Protein 7XMH (pdb70)

Sequence (289 aa):
MHHHHHHTNGYLFREYIGAQFTGVRFSDVPINPNLSFNFILSFAIDYTSPAGGATPAPTNGVFSPYWDTANLSPADVAAVKAAHPNVSVMVGLGGDSVQDTAKVFFSPTSVDSWVANAVASVSSGIIDAYGLDGVDVDYEHFNDDGGAGVDTFVECIGRLLTELKARHPNITTSIAPFEDAVVQRYYQPLWRRYAGVIDLVNFQFYTDVPTYVMFYDEQAANYPGGKVLLASFKTGDVAGLLWPEQGIAGAKELQRQGKLPGLFIWSADSSSKVSSYGFEYEIKAQEIIANH

Nearest PDB structures (foldseek):
  7xmh-assembly1_A  TM=1.003E+00  e=1.198E-65  Oryza sativa
  4rl3-assembly2_B  TM=9.357E-01  e=5.290E-35  Pteris ryukyuensis
  3sim-assembly2_B  TM=8.988E-01  e=4.701E-30  Crocus vernus
  4w5z-assembly1_A  TM=6.658E-01  e=6.225E-13  Moritella marina
  4mb5-assembly1_A  TM=6.736E-01  e=4.064E-13  Moritella marina

Secondary structure (DSSP, 8-state):
-PPPPP-----EEEEEESSS-S---GGGS---TTSEEEEEEEEEESB---GGG----B-SS--EE-S-TTTS-HHHHHHHHHH-TTEEEEEEEE-SBSTTSSB-EE--S-HHHHHHHHHHHHHHHHHHHT--EEEEE--EE-TTTSS-HHHHHHHHHHHHHHHHHHSTT-EEEE--BS-HHHHHHHHHHHHHHGGG--EEE-B------SHHHHHHHHHHHS-SS-EEEEEESS-TTTTHHHHHHHHHHHHHHHTT--SEEEEE-HHHHHHSTTTTHHHHHHHHHHH--

B-factor: mean 11.08, std 6.55, range [3.46, 43.43]

Foldseek 3Di:
DDDPQAAQFAFEEEAEDFLQPLLDAPVLADDDLQGQYEYEYPAWEQWDACPPNDAIDGNQQQTDRQGNCVRQDLVSQVVVCVVHVSYFYEHEYADQARSPHHGGEPAHPALVSSLVNNLVRRVVVCVRSVHQAYEYEHDHYPPPPGQHQVSLLSNVLSNLVVCCVVPVRHAYEYEAEPDVRSLSNVLVSLVVRVVSHQAYAYEPLDPPDALVVVLVVVCVSRPDLRYAQEHEAQDPVPCVSLVSSLVSQLVCVVRNRHNYYYYPHQSSLCPHPNRNVSVVSRSCSSSPD

Radius of gyration: 18.09 Å; Cα contacts (8 Å, |Δi|>4): 608; chains: 1; bounding box: 48×59×43 Å

Solvent-accessible surface area: 12040 Å² total; per-residue (Å²): 223,184,168,89,75,88,164,42,54,16,110,27,0,0,0,4,0,1,28,68,104,39,36,3,94,5,98,53,6,44,23,29,102,104,12,50,0,6,0,0,0,0,17,0,2,1,10,62,52,13,80,96,73,54,121,9,46,63,37,26,0,69,8,42,41,23,4,13,53,92,37,0,26,58,74,26,3,63,61,10,61,89,72,57,131,36,5,32,0,4,0,0,0,0,0,62,21,0,72,129,69,33,96,0,63,0,37,18,112,51,34,114,42,0,21,63,47,0,7,63,21,0,9,34,12,5,99,65,25,46,13,34,0,0,0,0,7,0,32,42,13,57,71,143,83,43,20,31,46,88,41,0,0,43,0,0,0,113,0,0,61,65,0,45,68,131,31,104,138,8,35,0,0,0,1,0,51,69,61,70,35,3,15,137,6,0,54,32,0,16,205,105,40,42,80,26,4,49,16,0,0,0,23,14,108,108,144,40,103,74,42,17,106,26,7,46,58,0,32,79,44,1,88,64,31,100,1,0,0,0,5,61,5,45,34,124,82,30,80,50,34,5,60,123,2,6,59,5,0,116,59,0,23,177,56,10,24,0,15,0,0,0,0,42,0,0,1,9,0,76,101,29,112,100,29,30,68,8,0,88,77,0,2,100,13,0,14,88,111

InterPro domains:
  IPR000677 Chitinase-like [PR00551] (4-17)
  IPR000677 Chitinase-like [PR00551] (54-69)
  IPR000677 Chitinase-like [PR00551] (71-89)
  IPR000677 Chitinase-like [PR00551] (110-132)
  IPR000677 Chitinase-like [PR00551] (246-265)
  IPR001223 Glycoside hydrolase family 18, catalytic domain [PF00704] (70-208)
  IPR001223 Glycoside hydrolase family 18, catalytic domain [PS51910] (5-288)
  IPR001579 Glycosyl hydrolase family 18, active site [PS01095] (125-133)
  IPR017853 Glycoside hydrolase superfamily [SSF51445] (2-276)

CATH classification: 3.20.20.80

Structure (mmCIF, N/CA/C/O backbone):
data_7XMH
#
_entry.id   7XMH
#
_cell.length_a   60.698
_cell.length_b   69.403
_cell.length_c   73.019
_cell.angle_alpha   90.000
_cell.angle_beta   90.000
_cell.angle_gamma   90.000
#
_symmetry.space_group_name_H-M   'P 21 21 21'
#
loop_
_entity.id
_entity.type
_entity.pdbx_description
1 polymer 'Putative class III chitinase'
2 non-polymer 1,2-ETHANEDIOL
3 non-polymer 'ACETATE ION'
4 water water
#
loop_
_atom_site.group_PDB
_atom_site.id
_atom_site.type_symbol
_atom_site.label_atom_id
_atom_site.label_alt_id
_atom_site.label_comp_id
_atom_site.label_asym_id
_atom_site.label_entity_id
_atom_site.label_seq_id
_atom_site.pdbx_PDB_ins_code
_atom_site.Cartn_x
_atom_site.Cartn_y
_atom_site.Cartn_z
_atom_site.occupancy
_atom_site.B_iso_or_equiv
_atom_site.auth_seq_id
_atom_site.auth_comp_id
_atom_site.auth_asym_id
_atom_site.auth_atom_id
_atom_site.pdbx_PDB_model_num
ATOM 1 N N . MET A 1 1 ? -28.444 40.426 -22.738 1.000 12.901 -6 MET A N 1
ATOM 2 C CA . MET A 1 1 ? -27.377 40.937 -21.838 1.000 13.882 -6 MET A CA 1
ATOM 3 C C . MET A 1 1 ? -26.348 39.825 -21.650 1.000 12.929 -6 MET A C 1
ATOM 4 O O . MET A 1 1 ? -26.720 38.656 -21.837 1.000 12.873 -6 MET A O 1
ATOM 9 N N . HIS A 1 2 ? -25.116 40.167 -21.297 1.000 12.868 -5 HIS A N 1
ATOM 10 C CA . HIS A 1 2 ? -24.094 39.134 -21.012 1.000 13.319 -5 HIS A CA 1
ATOM 11 C C . HIS A 1 2 ? -24.536 38.319 -19.790 1.000 14.016 -5 HIS A C 1
ATOM 12 O O . HIS A 1 2 ? -25.102 38.891 -18.827 1.000 14.920 -5 HIS A O 1
ATOM 19 N N . HIS A 1 3 ? -24.304 37.012 -19.855 1.000 15.037 -4 HIS A N 1
ATOM 20 C CA . HIS A 1 3 ? -24.443 36.063 -18.725 1.000 17.301 -4 HIS A CA 1
ATOM 21 C C . HIS A 1 3 ? -23.123 36.091 -17.948 1.000 18.164 -4 HIS A C 1
ATOM 22 O O . HIS A 1 3 ? -22.068 36.242 -18.578 1.000 17.926 -4 HIS A O 1
ATOM 29 N N . HIS A 1 4 ? -23.159 35.989 -16.621 1.000 21.980 -3 HIS A N 1
ATOM 30 C CA . HIS A 1 4 ? -21.925 35.859 -15.813 1.000 22.419 -3 HIS A CA 1
ATOM 31 C C . HIS A 1 4 ? -21.192 34.601 -16.296 1.000 21.097 -3 HIS A C 1
ATOM 32 O O . HIS A 1 4 ? -21.867 33.585 -16.543 1.000 22.054 -3 HIS A O 1
ATOM 34 N N . HIS A 1 5 ? -19.881 34.701 -16.519 1.000 19.446 -2 HIS A N 1
ATOM 35 C CA . HIS A 1 5 ? -19.013 33.562 -16.896 1.000 18.069 -2 HIS A CA 1
ATOM 36 C C . HIS A 1 5 ? -18.982 32.571 -15.728 1.000 15.997 -2 HIS A C 1
ATOM 37 O O . HIS A 1 5 ? -18.700 33.000 -14.600 1.000 16.601 -2 HIS A O 1
ATOM 39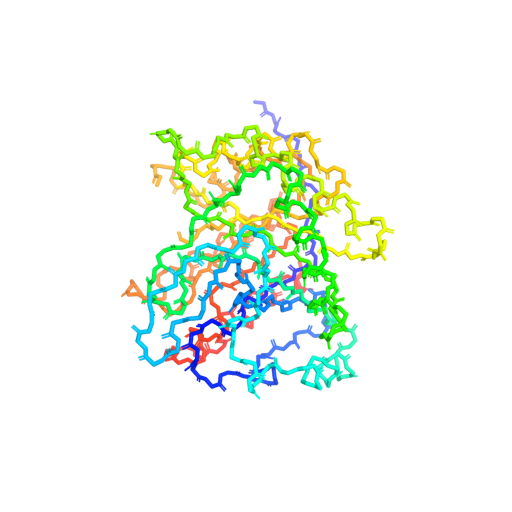 N N . HIS A 1 6 ? -19.298 31.299 -15.973 1.000 13.804 -1 HIS A N 1
ATOM 40 C CA . HIS A 1 6 ? -19.281 30.251 -14.923 1.000 12.286 -1 HIS A CA 1
ATOM 41 C C . HIS A 1 6 ? -17.851 29.804 -14.655 1.000 10.479 -1 HIS A C 1
ATOM 42 O O . HIS A 1 6 ? -17.049 29.740 -15.567 1.000 10.994 -1 HIS A O 1
ATOM 49 N N . HIS A 1 7 ? -17.585 29.492 -13.398 1.000 9.456 0 HIS A N 1
ATOM 50 C CA . HIS A 1 7 ? -16.238 29.102 -12.921 1.000 9.763 0 HIS A CA 1
ATOM 51 C C . HIS A 1 7 ? -16.382 27.886 -12.016 1.000 8.770 0 HIS A C 1
ATOM 52 O O . HIS A 1 7 ? -16.091 27.991 -10.821 1.000 9.079 0 HIS A O 1
ATOM 59 N N . THR A 1 8 ? -16.832 26.760 -12.571 1.000 7.892 1 THR A N 1
ATOM 60 C CA . THR A 1 8 ? -17.156 25.562 -11.761 1.000 7.815 1 THR A CA 1
ATOM 61 C C . THR A 1 8 ? -16.337 24.349 -12.192 1.000 7.407 1 THR A C 1
ATOM 62 O O . THR A 1 8 ? -16.541 23.276 -11.593 1.000 7.638 1 THR A O 1
ATOM 66 N N . ASN A 1 9 ? -15.462 24.459 -13.173 1.000 7.203 2 ASN A N 1
ATOM 67 C CA . ASN A 1 9 ? -14.832 23.232 -13.701 1.000 7.029 2 ASN A CA 1
ATOM 68 C C . ASN A 1 9 ? -14.049 22.533 -12.597 1.000 6.987 2 ASN A C 1
ATOM 69 O O . ASN A 1 9 ? -13.210 23.174 -11.914 1.000 7.704 2 ASN A O 1
ATOM 74 N N . GLY A 1 10 ? -14.257 21.230 -12.453 1.000 6.855 3 GLY A N 1
ATOM 75 C CA . GLY A 1 10 ? -13.604 20.458 -11.394 1.000 6.704 3 GLY A CA 1
ATOM 76 C C . GLY A 1 10 ? -12.939 19.220 -11.930 1.000 6.390 3 GLY A C 1
ATOM 77 O O . GLY A 1 10 ? -12.814 19.027 -13.162 1.000 6.765 3 GLY A O 1
ATOM 78 N N . TYR A 1 11 ? -12.482 18.419 -10.981 1.000 6.290 4 TYR A N 1
ATOM 79 C CA . TYR A 1 11 ? -11.576 17.287 -11.256 1.000 6.201 4 TYR A CA 1
ATOM 80 C C . TYR A 1 11 ? -12.170 15.976 -10.738 1.000 6.213 4 TYR A C 1
ATOM 81 O O . TYR A 1 11 ? -11.412 15.032 -10.502 1.000 6.889 4 TYR A O 1
ATOM 90 N N . LEU A 1 12 ? -13.492 15.883 -10.663 1.000 6.131 5 LEU A N 1
ATOM 91 C CA . LEU A 1 12 ? -14.172 14.679 -10.128 1.000 6.124 5 LEU A CA 1
ATOM 92 C C . LEU A 1 12 ? -14.754 13.810 -11.240 1.000 5.584 5 LEU A C 1
ATOM 93 O O . LEU A 1 12 ? -15.521 14.300 -12.086 1.000 5.680 5 LEU A O 1
ATOM 98 N N . PHE A 1 13 ? -14.429 12.529 -11.192 1.000 5.265 6 PHE A N 1
ATOM 99 C CA . PHE A 1 13 ? -15.040 11.494 -12.051 1.000 5.280 6 PHE A CA 1
ATOM 100 C C . PHE A 1 13 ? -15.595 10.403 -11.151 1.000 5.011 6 PHE A C 1
ATOM 101 O O . PHE A 1 13 ? -14.890 9.956 -10.223 1.000 5.488 6 PHE A O 1
ATOM 109 N N . ARG A 1 14 ? -16.832 9.995 -11.414 1.000 4.699 7 ARG A N 1
ATOM 110 C CA . ARG A 1 14 ? -17.470 8.926 -10.619 1.000 4.730 7 ARG A CA 1
ATOM 111 C C . ARG A 1 14 ? -17.962 7.817 -11.543 1.000 4.758 7 ARG A C 1
ATOM 112 O O . ARG A 1 14 ? -18.392 8.088 -12.674 1.000 5.156 7 ARG A O 1
ATOM 120 N N . GLU A 1 15 ? -17.927 6.587 -11.041 1.000 4.900 8 GLU A N 1
ATOM 121 C CA . GLU A 1 15 ? -18.258 5.374 -11.814 1.000 5.114 8 GLU A CA 1
ATOM 122 C C . GLU A 1 15 ? -19.155 4.492 -10.955 1.000 4.908 8 GLU A C 1
ATOM 123 O O . GLU A 1 15 ? -18.705 4.000 -9.917 1.000 5.115 8 GLU A O 1
ATOM 129 N N . TYR A 1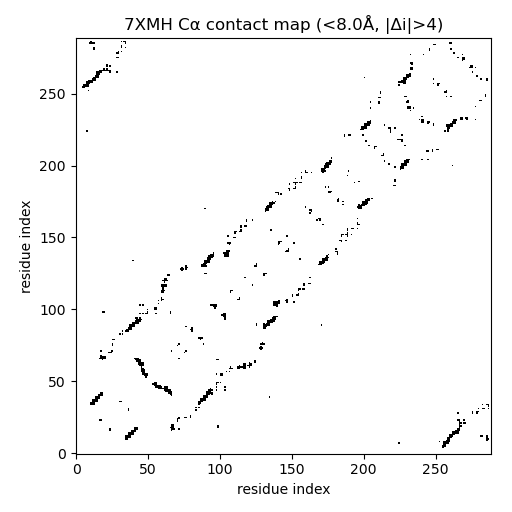 16 ? -20.388 4.276 -11.379 1.000 4.798 9 TYR A N 1
ATOM 130 C CA . TYR A 1 16 ? -21.254 3.267 -10.731 1.000 4.893 9 TYR A CA 1
ATOM 131 C C . TYR A 1 16 ? -20.748 1.874 -11.095 1.000 4.886 9 TYR A C 1
ATOM 132 O O . TYR A 1 16 ? -20.309 1.632 -12.239 1.000 5.268 9 TYR A O 1
ATOM 141 N N . ILE A 1 17 ? -20.806 0.960 -10.139 1.000 4.989 10 ILE A N 1
ATOM 142 C CA . ILE A 1 17 ? -20.277 -0.410 -10.341 1.000 5.191 10 ILE A CA 1
ATOM 143 C C . ILE A 1 17 ? -21.028 -1.389 -9.450 1.000 5.078 10 ILE A C 1
ATOM 144 O O . ILE A 1 17 ? -21.299 -1.101 -8.276 1.000 5.307 10 ILE A O 1
ATOM 149 N N . GLY A 1 18 ? -21.293 -2.569 -10.012 1.000 5.128 11 GLY A N 1
ATOM 150 C CA . GLY A 1 18 ? -21.634 -3.770 -9.230 1.000 5.449 11 GLY A CA 1
ATOM 151 C C . GLY A 1 18 ? -23.067 -4.246 -9.346 1.000 5.598 11 GLY A C 1
ATOM 152 O O . GLY A 1 18 ? -23.360 -5.300 -8.741 1.000 6.060 11 GLY A O 1
ATOM 153 N N . ALA A 1 19 ? -23.957 -3.556 -10.050 1.000 6.077 12 ALA A N 1
ATOM 154 C CA . ALA A 1 19 ? -25.392 -3.919 -10.026 1.000 6.633 12 ALA A CA 1
ATOM 155 C C . ALA A 1 19 ? -25.711 -5.068 -10.981 1.000 7.234 12 ALA A C 1
ATOM 156 O O . ALA A 1 19 ? -26.748 -5.724 -10.792 1.000 7.988 12 ALA A O 1
ATOM 158 N N . GLN A 1 20 ? -24.906 -5.301 -12.002 1.000 7.633 13 GLN A N 1
ATOM 159 C CA . GLN A 1 20 ? -25.371 -6.086 -13.177 1.000 8.816 13 GLN A CA 1
ATOM 160 C C . GLN A 1 20 ? -24.707 -7.456 -13.240 1.000 8.837 13 GLN A C 1
ATOM 161 O O . GLN A 1 20 ? -25.090 -8.225 -14.142 1.000 9.982 13 GLN A O 1
ATOM 167 N N . PHE A 1 21 ? -23.796 -7.783 -12.333 1.000 8.959 14 PHE A N 1
ATOM 168 C CA . PHE A 1 21 ? -23.220 -9.148 -12.207 1.000 9.462 14 PHE A CA 1
ATOM 169 C C . PHE A 1 21 ? -22.644 -9.577 -13.563 1.000 10.070 14 PHE A C 1
ATOM 170 O O . PHE A 1 21 ? -22.959 -10.676 -14.094 1.000 11.728 14 PHE A O 1
ATOM 178 N N . THR A 1 22 ? -21.785 -8.732 -14.125 1.000 9.867 15 THR A N 1
ATOM 179 C CA . THR A 1 22 ? -21.024 -9.037 -15.365 1.000 10.465 15 THR A CA 1
ATOM 180 C C . THR A 1 22 ? -19.584 -9.414 -15.017 1.000 10.568 15 THR A C 1
ATOM 181 O O . THR A 1 22 ? -18.752 -9.461 -15.954 1.000 11.523 15 THR A O 1
ATOM 185 N N . GLY A 1 23 ? -19.274 -9.666 -13.749 1.000 10.015 16 GLY A N 1
ATOM 186 C CA . GLY A 1 23 ? -17.934 -10.109 -13.330 1.000 10.257 16 GLY A CA 1
ATOM 187 C C . GLY A 1 23 ? -16.948 -8.962 -13.235 1.000 9.640 16 GLY A C 1
ATOM 188 O O . GLY A 1 23 ? -15.747 -9.209 -13.044 1.000 10.645 16 GLY A O 1
ATOM 189 N N . VAL A 1 24 ? -17.411 -7.719 -13.337 1.000 8.850 17 VAL A N 1
ATOM 190 C CA . VAL A 1 24 ? -16.484 -6.558 -13.294 1.000 8.237 17 VAL A CA 1
ATOM 191 C C . VAL A 1 24 ? -15.889 -6.428 -11.886 1.000 7.961 17 VAL A C 1
ATOM 192 O O . VAL A 1 24 ? -16.564 -6.704 -10.875 1.000 8.554 17 VAL A O 1
ATOM 196 N N . ARG A 1 25 ? -14.634 -6.019 -11.849 1.000 7.907 18 ARG A N 1
ATOM 197 C CA . ARG A 1 25 ? -13.874 -5.799 -10.602 1.000 8.036 18 ARG A CA 1
ATOM 198 C C . ARG A 1 25 ? -13.321 -4.382 -10.641 1.000 7.671 18 ARG A C 1
ATOM 199 O O . ARG A 1 25 ? -13.143 -3.817 -11.741 1.000 7.629 18 ARG A O 1
ATOM 207 N N . PHE A 1 26 ? -13.037 -3.805 -9.488 1.000 7.792 19 PHE A N 1
ATOM 208 C CA . PHE A 1 26 ? -12.463 -2.445 -9.461 1.000 7.856 19 PHE A CA 1
ATOM 209 C C . PHE A 1 26 ? -11.232 -2.383 -10.368 1.000 8.514 19 PHE A C 1
ATOM 210 O O . PHE A 1 26 ? -11.062 -1.391 -11.093 1.000 8.924 19 PHE A O 1
ATOM 218 N N . SER A 1 27 ? -10.381 -3.417 -10.341 1.000 9.195 20 SER A N 1
ATOM 219 C CA . SER A 1 27 ? -9.096 -3.429 -11.085 1.000 10.464 20 SER A CA 1
ATOM 220 C C . SER A 1 27 ? -9.314 -3.455 -12.600 1.000 10.236 20 SER A C 1
ATOM 221 O O . SER A 1 27 ? -8.331 -3.199 -13.329 1.000 11.789 20 SER A O 1
ATOM 224 N N . ASP A 1 28 ? -10.517 -3.761 -13.082 1.000 9.331 21 ASP A N 1
ATOM 225 C CA . ASP A 1 28 ? -10.792 -3.739 -14.538 1.000 9.311 21 ASP A CA 1
ATOM 226 C C . ASP A 1 28 ? -10.899 -2.305 -15.039 1.000 8.665 21 ASP A C 1
ATOM 227 O O . ASP A 1 28 ? -10.739 -2.084 -16.244 1.000 9.574 21 ASP A O 1
ATOM 232 N N . VAL A 1 29 ? -11.266 -1.364 -14.177 1.000 7.972 22 VAL A N 1
ATOM 233 C CA . VAL A 1 29 ? -11.666 -0.012 -14.638 1.000 7.958 22 VAL A CA 1
ATOM 234 C C . VAL A 1 29 ? -10.412 0.840 -14.707 1.000 7.897 22 VAL A C 1
ATOM 235 O O . VAL A 1 29 ? -9.695 0.968 -13.718 1.000 8.645 22 VAL A O 1
ATOM 239 N N . PRO A 1 30 ? -10.112 1.476 -15.851 1.000 7.971 23 PRO A N 1
ATOM 240 C CA . PRO A 1 30 ? -8.972 2.383 -15.909 1.000 8.416 23 PRO A CA 1
ATOM 241 C C . PRO A 1 30 ? -9.189 3.570 -14.966 1.000 7.911 23 PRO A C 1
ATOM 242 O O . PRO A 1 30 ? -10.260 4.161 -14.977 1.000 8.184 23 PRO A O 1
ATOM 246 N N . ILE A 1 31 ? -8.185 3.858 -14.151 1.000 7.456 24 ILE A N 1
ATOM 247 C CA . ILE A 1 31 ? -8.236 4.957 -13.161 1.000 7.900 24 ILE A CA 1
ATOM 248 C C . ILE A 1 31 ? -7.170 5.973 -13.560 1.000 7.930 24 ILE A C 1
ATOM 249 O O . ILE A 1 31 ? -5.953 5.649 -13.548 1.000 8.484 24 ILE A O 1
ATOM 254 N N . ASN A 1 32 ? -7.591 7.163 -13.931 1.000 7.762 25 ASN A N 1
ATOM 255 C CA . ASN A 1 32 ? -6.658 8.243 -14.293 1.000 8.145 25 ASN A CA 1
ATOM 256 C C . ASN A 1 32 ? -6.074 8.776 -12.993 1.000 8.025 25 ASN A C 1
ATOM 257 O O . ASN A 1 32 ? -6.818 9.158 -12.090 1.000 8.054 25 ASN A O 1
ATOM 262 N N . PRO A 1 33 ? -4.729 8.825 -12.841 1.000 8.825 26 PRO A N 1
ATOM 263 C CA . PRO A 1 33 ? -4.132 9.233 -11.570 1.000 8.706 26 PRO A CA 1
ATOM 264 C C . PRO A 1 33 ? -4.198 10.744 -11.326 1.000 9.121 26 PRO A C 1
ATOM 265 O O . PRO A 1 33 ? -3.793 11.173 -10.271 1.000 9.896 26 PRO A O 1
ATOM 269 N N . ASN A 1 34 ? -4.686 11.514 -12.295 1.000 9.332 27 ASN A N 1
ATOM 270 C CA . ASN A 1 34 ? -4.578 12.988 -12.299 1.000 10.017 27 ASN A CA 1
ATOM 271 C C . ASN A 1 34 ? -5.932 13.632 -12.011 1.000 8.811 27 ASN A C 1
ATOM 272 O O . ASN A 1 34 ? -6.154 14.786 -12.426 1.000 8.910 27 ASN A O 1
ATOM 277 N N . LEU A 1 35 ? -6.824 12.920 -11.320 1.000 8.273 28 LEU A N 1
ATOM 278 C CA . LEU A 1 35 ? -8.154 13.447 -10.934 1.000 7.681 28 LEU A CA 1
ATOM 279 C C . LEU A 1 35 ? -8.596 12.756 -9.644 1.000 7.726 28 LEU A C 1
ATOM 280 O O . LEU A 1 35 ? -7.890 11.862 -9.143 1.000 8.381 28 LEU A O 1
ATOM 285 N N . SER A 1 36 ? -9.724 13.182 -9.116 1.000 7.419 29 SER A N 1
ATOM 286 C CA . SER A 1 36 ? -10.401 12.529 -7.985 1.000 7.851 29 SER A CA 1
ATOM 287 C C . SER A 1 36 ? -11.359 11.493 -8.554 1.000 6.610 29 SER A C 1
ATOM 288 O O . SER A 1 36 ? -12.246 11.874 -9.347 1.000 7.141 29 SER A O 1
ATOM 291 N N . PHE A 1 37 ? -11.190 10.241 -8.175 1.000 6.282 30 PHE A N 1
ATOM 292 C CA . PHE A 1 37 ? -11.963 9.126 -8.760 1.000 6.063 30 PHE A CA 1
ATOM 293 C C . PHE A 1 37 ? -12.867 8.552 -7.682 1.000 5.922 30 PHE A C 1
ATOM 294 O O . PHE A 1 37 ? -12.384 8.235 -6.595 1.000 6.455 30 PHE A O 1
ATOM 302 N N . ASN A 1 38 ? -14.146 8.362 -7.987 1.000 5.783 31 ASN A N 1
ATOM 303 C CA . ASN A 1 38 ? -15.042 7.668 -7.042 1.000 5.862 31 ASN A CA 1
ATOM 304 C C . ASN A 1 38 ? -15.667 6.456 -7.725 1.000 5.880 31 ASN A C 1
ATOM 305 O O . ASN A 1 38 ? -16.183 6.585 -8.855 1.000 6.817 31 ASN A O 1
ATOM 310 N N . PHE A 1 39 ? -15.714 5.331 -7.029 1.000 5.528 32 PHE A N 1
ATOM 311 C CA . PHE A 1 39 ? -16.633 4.230 -7.369 1.000 5.443 32 PHE A CA 1
ATOM 312 C C . PHE A 1 39 ? -17.884 4.359 -6.517 1.000 5.195 32 PHE A C 1
ATOM 313 O O . PHE A 1 39 ? -17.773 4.743 -5.334 1.000 6.057 32 PHE A O 1
ATOM 321 N N . ILE A 1 40 ? -19.029 3.991 -7.079 1.000 5.192 33 ILE A N 1
ATOM 322 C CA . ILE A 1 40 ? -20.299 3.961 -6.314 1.000 5.160 33 ILE A CA 1
ATOM 323 C C . ILE A 1 40 ? -20.860 2.551 -6.408 1.000 5.024 33 ILE A C 1
ATOM 324 O O . ILE A 1 40 ? -21.311 2.146 -7.490 1.000 4.804 33 ILE A O 1
ATOM 329 N N . LEU A 1 41 ? -20.830 1.828 -5.299 1.000 5.144 34 LEU A N 1
ATOM 330 C CA . LEU A 1 41 ? -21.311 0.435 -5.229 1.000 5.338 34 LEU A CA 1
ATOM 331 C C . LEU A 1 41 ? -22.831 0.431 -5.366 1.000 5.362 34 LEU A C 1
ATOM 332 O O . LEU A 1 41 ? -23.545 1.101 -4.600 1.000 5.712 34 LEU A O 1
ATOM 337 N N . SER A 1 42 ? -23.325 -0.333 -6.318 1.000 5.074 35 SER A N 1
ATOM 338 C CA . SER A 1 42 ? -24.719 -0.240 -6.792 1.000 5.196 35 SER A CA 1
ATOM 339 C C . SER A 1 42 ? -25.412 -1.577 -6.568 1.000 5.118 35 SER A C 1
ATOM 340 O O . SER A 1 42 ? -25.181 -2.505 -7.338 1.000 5.366 35 SER A O 1
ATOM 343 N N . PHE A 1 43 ? -26.221 -1.751 -5.515 1.000 5.064 36 PHE A N 1
ATOM 344 C CA . PHE A 1 43 ? -26.729 -0.774 -4.562 1.000 5.187 36 PHE A CA 1
ATOM 345 C C . PHE A 1 43 ? -26.991 -1.504 -3.246 1.000 5.009 36 PHE A C 1
ATOM 346 O O . PHE A 1 43 ? -27.245 -2.729 -3.255 1.000 5.396 36 PHE A O 1
ATOM 354 N N . ALA A 1 44 ? -26.993 -0.763 -2.148 1.000 4.952 37 ALA A N 1
ATOM 355 C CA . ALA A 1 44 ? -27.654 -1.210 -0.910 1.000 5.159 37 ALA A CA 1
ATOM 356 C C . ALA A 1 44 ? -29.131 -0.854 -1.013 1.000 5.168 37 ALA A C 1
ATOM 357 O O . ALA A 1 44 ? -29.464 0.238 -1.516 1.000 5.432 37 ALA A O 1
ATOM 359 N N . ILE A 1 45 ? -29.990 -1.733 -0.520 1.000 5.312 38 ILE A N 1
ATOM 360 C CA . ILE A 1 45 ? -31.455 -1.548 -0.670 1.000 5.533 38 ILE A CA 1
ATOM 361 C C . ILE A 1 45 ? -32.131 -1.961 0.627 1.000 5.566 38 ILE A C 1
ATOM 362 O O . ILE A 1 45 ? -31.782 -3.001 1.191 1.000 5.727 38 ILE A O 1
ATOM 367 N N . ASP A 1 46 ? -33.148 -1.215 1.033 1.000 5.610 39 ASP A N 1
ATOM 368 C CA . ASP A 1 46 ? -33.979 -1.567 2.210 1.000 5.934 39 ASP A CA 1
ATOM 369 C C . ASP A 1 46 ? -35.148 -2.432 1.745 1.000 6.266 39 ASP A C 1
ATOM 370 O O . ASP A 1 46 ? -36.329 -2.074 1.947 1.000 6.530 39 ASP A O 1
ATOM 375 N N . TYR A 1 47 ? -34.799 -3.562 1.149 1.000 6.355 40 TYR A N 1
ATOM 376 C CA . TYR A 1 47 ? -35.741 -4.611 0.717 1.000 6.726 40 TYR A CA 1
ATOM 377 C C . TYR A 1 47 ? -35.154 -5.950 1.127 1.000 6.652 40 TYR A C 1
ATOM 378 O O . TYR A 1 47 ? -33.934 -6.085 1.296 1.000 6.691 40 TYR A O 1
ATOM 387 N N . THR A 1 48 ? -36.037 -6.926 1.288 1.000 7.387 41 THR A N 1
ATOM 388 C CA . THR A 1 48 ? -35.635 -8.327 1.524 1.000 7.929 41 THR A CA 1
ATOM 389 C C . THR A 1 48 ? -35.091 -8.945 0.233 1.000 8.017 41 THR A C 1
ATOM 390 O O . THR A 1 48 ? -35.249 -8.375 -0.867 1.000 8.495 41 THR A O 1
ATOM 394 N N . SER A 1 49 ? -34.475 -10.111 0.366 1.000 8.427 42 SER A N 1
ATOM 395 C CA . SER A 1 49 ? -33.690 -10.729 -0.725 1.000 9.106 42 SER A CA 1
ATOM 396 C C . SER A 1 49 ? -34.589 -11.474 -1.700 1.000 9.497 42 SER A C 1
ATOM 397 O O . SER A 1 49 ? -35.500 -12.196 -1.283 1.000 9.886 42 SER A O 1
ATOM 400 N N . PRO A 1 50 ? -34.306 -11.381 -3.016 1.000 9.556 43 PRO A N 1
ATOM 401 C CA . PRO A 1 50 ? -34.990 -12.208 -4.008 1.000 10.391 43 PRO A CA 1
ATOM 402 C C . PRO A 1 50 ? -34.378 -13.599 -4.198 1.000 11.949 43 PRO A C 1
ATOM 403 O O . PRO A 1 50 ? -34.858 -14.335 -5.066 1.000 13.147 43 PRO A O 1
ATOM 407 N N . ALA A 1 51 ? -33.325 -13.933 -3.449 1.000 12.565 44 ALA A N 1
ATOM 408 C CA . ALA A 1 51 ? -32.578 -15.196 -3.647 1.000 13.880 44 ALA A CA 1
ATOM 409 C C . ALA A 1 51 ? -33.577 -16.359 -3.676 1.000 14.786 44 ALA A C 1
ATOM 410 O O . ALA A 1 51 ? -34.498 -16.396 -2.825 1.000 14.417 44 ALA A O 1
ATOM 412 N N . GLY A 1 52 ? -33.413 -17.266 -4.647 1.000 15.885 45 GLY A N 1
ATOM 413 C CA . GLY A 1 52 ? -34.219 -18.497 -4.784 1.000 16.495 45 GLY A CA 1
ATOM 414 C C . GLY A 1 52 ? -35.655 -18.229 -5.197 1.000 16.693 45 GLY A C 1
ATOM 415 O O . GLY A 1 52 ? -36.483 -19.150 -5.061 1.000 18.831 45 GLY A O 1
ATOM 416 N N . GLY A 1 53 ? -35.960 -17.033 -5.714 1.000 16.263 46 GLY A N 1
ATOM 417 C CA . GLY A 1 53 ? -37.287 -16.701 -6.269 1.000 16.378 46 GLY A CA 1
ATOM 418 C C . GLY A 1 53 ? -38.232 -16.062 -5.265 1.000 15.545 46 GLY A C 1
ATOM 419 O O . GLY A 1 53 ? -39.425 -15.920 -5.586 1.000 16.169 46 GLY A O 1
ATOM 420 N N . ALA A 1 54 ? -37.750 -15.652 -4.093 1.000 14.924 47 ALA A N 1
ATOM 421 C CA . ALA A 1 54 ? -38.592 -14.951 -3.100 1.000 14.924 47 ALA A CA 1
ATOM 422 C C . ALA A 1 54 ? -38.973 -13.561 -3.633 1.000 14.045 47 ALA A C 1
ATOM 423 O O . ALA A 1 54 ? -38.174 -12.970 -4.376 1.000 14.408 47 ALA A O 1
ATOM 425 N N . THR A 1 55 ? -40.140 -13.045 -3.256 1.000 14.537 48 THR A N 1
ATOM 426 C CA . THR A 1 55 ? -40.598 -11.672 -3.611 1.000 14.693 48 THR A CA 1
ATOM 427 C C . THR A 1 55 ? -40.006 -10.664 -2.633 1.000 13.713 48 THR A C 1
ATOM 428 O O . THR A 1 55 ? -40.373 -10.675 -1.460 1.000 15.485 48 THR A O 1
ATOM 432 N N . PRO A 1 56 ? -39.098 -9.755 -3.059 1.000 11.609 49 PRO A N 1
ATOM 433 C CA . PRO A 1 56 ? -38.582 -8.731 -2.152 1.000 10.950 49 PRO A CA 1
ATOM 434 C C . PRO A 1 56 ? -39.686 -7.803 -1.658 1.000 11.163 49 PRO A C 1
ATOM 435 O O . PRO A 1 56 ? -40.534 -7.433 -2.439 1.000 12.554 49 PRO A O 1
ATOM 439 N N . ALA A 1 57 ? -39.597 -7.419 -0.391 1.000 10.921 50 ALA A N 1
ATOM 440 C CA . ALA A 1 57 ? -40.508 -6.458 0.252 1.000 10.695 50 ALA A CA 1
ATOM 441 C C . ALA A 1 57 ? -39.683 -5.429 1.001 1.000 10.035 50 ALA A C 1
ATOM 442 O O . ALA A 1 57 ? -38.571 -5.706 1.454 1.000 8.987 50 ALA A O 1
ATOM 444 N N . PRO A 1 58 ? -40.245 -4.226 1.178 1.000 9.485 51 PRO A N 1
ATOM 445 C CA . PRO A 1 58 ? -39.565 -3.185 1.936 1.000 9.529 51 PRO A CA 1
ATOM 446 C C . PRO A 1 58 ? -39.251 -3.618 3.369 1.000 8.759 51 PRO A C 1
ATOM 447 O O . PRO A 1 58 ? -40.057 -4.320 3.986 1.000 9.593 51 PRO A O 1
ATOM 451 N N . THR A 1 59 ? -38.136 -3.152 3.909 1.000 7.763 52 THR A N 1
ATOM 452 C CA . THR A 1 59 ? -37.702 -3.463 5.286 1.000 7.701 52 THR A CA 1
ATOM 453 C C . THR A 1 59 ? -37.759 -2.213 6.169 1.000 7.490 52 THR A C 1
ATOM 454 O O . THR A 1 59 ? -37.230 -2.272 7.278 1.000 8.413 52 THR A O 1
ATOM 458 N N . ASN A 1 60 ? -38.349 -1.122 5.701 1.000 7.476 53 ASN A N 1
ATOM 459 C CA . ASN A 1 60 ? -38.433 0.122 6.499 1.000 7.382 53 ASN A CA 1
ATOM 460 C C . ASN A 1 60 ? -37.029 0.628 6.843 1.000 7.053 53 ASN A C 1
ATOM 461 O O . ASN A 1 60 ? -36.758 0.970 7.981 1.000 7.452 53 ASN A O 1
ATOM 466 N N . GLY A 1 61 ? -36.151 0.697 5.849 1.000 6.921 54 GLY A N 1
ATOM 467 C CA . GLY A 1 61 ? -34.851 1.362 6.023 1.000 6.567 54 GLY A CA 1
ATOM 468 C C . GLY A 1 61 ? -33.755 0.437 6.517 1.000 6.578 54 GLY A C 1
ATOM 469 O O . GLY A 1 61 ? -32.697 0.934 6.851 1.000 6.707 54 GLY A O 1
ATOM 470 N N . VAL A 1 62 ? -33.997 -0.869 6.617 1.000 6.554 55 VAL A N 1
ATOM 471 C CA . VAL A 1 62 ? -32.909 -1.825 6.946 1.000 6.692 55 VAL A CA 1
ATOM 472 C C . VAL A 1 62 ? -32.238 -2.201 5.630 1.000 6.344 55 VAL A C 1
ATOM 473 O O . VAL A 1 62 ? -32.743 -3.059 4.895 1.000 6.411 55 VAL A O 1
ATOM 477 N N . PHE A 1 63 ? -31.134 -1.539 5.330 1.000 6.284 56 PHE A N 1
ATOM 478 C CA . PHE A 1 63 ? -30.408 -1.714 4.060 1.000 6.237 56 PHE A CA 1
ATOM 479 C C . PHE A 1 63 ? -29.499 -2.935 4.129 1.000 6.283 56 PHE A C 1
ATOM 480 O O . PHE A 1 63 ? -28.831 -3.177 5.146 1.000 6.990 56 PHE A O 1
ATOM 488 N N . SER A 1 64 ? -29.429 -3.646 3.011 1.000 6.257 57 SER A N 1
ATOM 489 C CA . SER A 1 64 ? -28.456 -4.733 2.751 1.000 6.428 57 SER A CA 1
ATOM 490 C C . SER A 1 64 ? -27.758 -4.480 1.426 1.000 5.997 57 SER A C 1
ATOM 491 O O . SER A 1 64 ? -28.392 -3.992 0.491 1.000 5.936 57 SER A O 1
ATOM 494 N N . PRO A 1 65 ? -26.471 -4.872 1.278 1.000 6.413 58 PRO A N 1
ATOM 495 C CA . PRO A 1 65 ? -25.845 -4.826 -0.043 1.000 6.311 58 PRO A CA 1
ATOM 496 C C . PRO A 1 65 ? -26.485 -5.818 -1.020 1.000 6.153 58 PRO A C 1
ATOM 497 O O . PRO A 1 65 ? -26.674 -6.996 -0.693 1.000 6.684 58 PRO A O 1
ATOM 501 N N . TYR A 1 66 ? -26.751 -5.356 -2.234 1.000 5.864 59 TYR A N 1
ATOM 502 C CA . TYR A 1 66 ? -27.247 -6.218 -3.333 1.000 6.034 59 TYR A CA 1
ATOM 503 C C . TYR A 1 66 ? -26.376 -6.090 -4.581 1.000 5.972 59 TYR A C 1
ATOM 504 O O . TYR A 1 66 ? -26.742 -6.671 -5.616 1.000 6.344 59 TYR A O 1
ATOM 513 N N . TRP A 1 67 ? -25.255 -5.389 -4.513 1.000 5.727 60 TRP A N 1
ATOM 514 C CA . TRP A 1 67 ? -24.245 -5.450 -5.588 1.000 5.933 60 TRP A CA 1
ATOM 515 C C . TRP A 1 67 ? -23.550 -6.810 -5.551 1.000 5.949 60 TRP A C 1
ATOM 516 O O . TRP A 1 67 ? -23.811 -7.627 -4.644 1.000 6.556 60 TRP A O 1
ATOM 527 N N . ASP A 1 68 ? -22.664 -7.021 -6.507 1.000 6.232 61 ASP A N 1
ATOM 528 C CA . ASP A 1 68 ? -21.865 -8.258 -6.596 1.000 6.997 61 ASP A CA 1
ATOM 529 C C . ASP A 1 68 ? -20.791 -8.239 -5.513 1.000 7.153 61 ASP A C 1
ATOM 530 O O . ASP A 1 68 ? -19.627 -7.930 -5.791 1.000 7.488 61 ASP A O 1
ATOM 535 N N . THR A 1 69 ? -21.172 -8.587 -4.293 1.000 7.443 62 THR A N 1
ATOM 536 C CA . THR A 1 69 ? -20.278 -8.505 -3.120 1.000 8.210 62 THR A CA 1
ATOM 537 C C . THR A 1 69 ? -19.117 -9.495 -3.254 1.000 8.567 62 THR A C 1
ATOM 538 O O . THR A 1 69 ? -18.075 -9.247 -2.654 1.000 9.914 62 THR A O 1
ATOM 542 N N . ALA A 1 70 ? -19.281 -10.582 -4.004 1.000 8.654 63 ALA A N 1
ATOM 543 C CA . ALA A 1 70 ? -18.203 -11.579 -4.175 1.000 9.469 63 ALA A CA 1
ATOM 544 C C . ALA A 1 70 ? -17.028 -10.931 -4.911 1.000 9.374 63 ALA A C 1
ATOM 545 O O . ALA A 1 70 ? -15.860 -11.262 -4.593 1.000 10.792 63 ALA A O 1
ATOM 547 N N . ASN A 1 71 ? -17.292 -10.067 -5.890 1.000 8.785 64 ASN A N 1
ATOM 548 C CA . ASN A 1 71 ? -16.238 -9.403 -6.694 1.000 8.955 64 ASN A CA 1
ATOM 549 C C . ASN A 1 71 ? -15.893 -8.007 -6.172 1.000 8.334 64 ASN A C 1
ATOM 550 O O . ASN A 1 71 ? -14.920 -7.443 -6.671 1.000 9.960 64 ASN A O 1
ATOM 555 N N . LEU A 1 72 ? -16.676 -7.464 -5.241 1.000 7.292 65 LEU A N 1
ATOM 556 C CA . LEU A 1 72 ? -16.525 -6.072 -4.763 1.000 7.130 65 LEU A CA 1
ATOM 557 C C . LEU A 1 72 ? -16.660 -6.103 -3.244 1.000 7.033 65 LEU A C 1
ATOM 558 O O . LEU A 1 72 ? -17.675 -5.674 -2.674 1.000 7.597 65 LEU A O 1
ATOM 563 N N . SER A 1 73 ? -15.660 -6.679 -2.595 1.000 7.359 66 SER A N 1
ATOM 564 C CA . SER A 1 73 ? -15.652 -7.002 -1.155 1.000 7.724 66 SER A CA 1
ATOM 565 C C . SER A 1 73 ? -14.953 -5.890 -0.388 1.000 7.436 66 SER A C 1
ATOM 566 O O . SER A 1 73 ? -14.286 -5.038 -0.972 1.000 7.417 66 SER A O 1
ATOM 569 N N . PRO A 1 74 ? -15.018 -5.901 0.964 1.000 7.534 67 PRO A N 1
ATOM 570 C CA . PRO A 1 74 ? -14.236 -4.946 1.738 1.000 7.588 67 PRO A CA 1
ATOM 571 C C . PRO A 1 74 ? -12.738 -5.010 1.399 1.000 7.417 67 PRO A C 1
ATOM 572 O O . PRO A 1 74 ? -12.100 -3.993 1.298 1.000 7.652 67 PRO A O 1
ATOM 576 N N . ALA A 1 75 ? -12.197 -6.211 1.201 1.000 7.765 68 ALA A N 1
ATOM 577 C CA . ALA A 1 75 ? -10.770 -6.356 0.849 1.000 7.945 68 ALA A CA 1
ATOM 578 C C . ALA A 1 75 ? -10.507 -5.735 -0.527 1.000 7.900 68 ALA A C 1
ATOM 579 O O . ALA A 1 75 ? -9.444 -5.152 -0.733 1.000 8.222 68 ALA A O 1
ATOM 581 N N . ASP A 1 76 ? -11.458 -5.853 -1.451 1.000 7.572 69 ASP A N 1
ATOM 582 C CA . ASP A 1 76 ? -11.274 -5.266 -2.803 1.000 7.758 69 ASP A CA 1
ATOM 583 C C . ASP A 1 76 ? -11.280 -3.742 -2.712 1.000 7.277 69 ASP A C 1
ATOM 584 O O . ASP A 1 76 ? -10.508 -3.086 -3.415 1.000 7.169 69 ASP A O 1
ATOM 589 N N . VAL A 1 77 ? -12.146 -3.180 -1.881 1.000 6.951 70 VAL A N 1
ATOM 590 C CA . VAL A 1 77 ? -12.168 -1.713 -1.659 1.000 7.274 70 VAL A CA 1
ATOM 591 C C . VAL A 1 77 ? -10.802 -1.287 -1.132 1.000 7.558 70 VAL A C 1
ATOM 592 O O . VAL A 1 77 ? -10.223 -0.317 -1.626 1.000 7.706 70 VAL A O 1
ATOM 596 N N . ALA A 1 78 ? -10.307 -1.984 -0.110 1.000 7.802 71 ALA A N 1
ATOM 597 C CA . ALA A 1 78 ? -9.013 -1.633 0.507 1.000 8.276 71 ALA A CA 1
ATOM 598 C C . ALA A 1 78 ? -7.903 -1.709 -0.546 1.000 8.430 71 ALA A C 1
ATOM 599 O O . ALA A 1 78 ? -7.032 -0.818 -0.580 1.000 8.813 71 ALA A O 1
ATOM 601 N N . ALA A 1 79 ? -7.915 -2.741 -1.376 1.000 8.070 72 ALA A N 1
ATOM 602 C CA . ALA A 1 79 ? -6.837 -2.980 -2.356 1.000 8.414 72 ALA A CA 1
ATOM 603 C C . ALA A 1 79 ? -6.840 -1.879 -3.415 1.000 8.069 72 ALA A C 1
ATOM 604 O O . ALA A 1 79 ? -5.776 -1.366 -3.772 1.000 8.569 72 ALA A O 1
ATOM 606 N N . VAL A 1 80 ? -8.000 -1.497 -3.936 1.000 7.885 73 VAL A N 1
ATOM 607 C CA . VAL A 1 80 ? -7.997 -0.478 -5.011 1.000 7.842 73 VAL A CA 1
ATOM 608 C C . VAL A 1 80 ? -7.568 0.861 -4.410 1.000 7.827 73 VAL A C 1
ATOM 609 O O . VAL A 1 80 ? -6.843 1.625 -5.070 1.000 8.210 73 VAL A O 1
ATOM 613 N N . LYS A 1 81 ? -7.960 1.149 -3.180 1.000 7.944 74 LYS A N 1
ATOM 614 C CA . LYS A 1 81 ? -7.564 2.427 -2.546 1.000 8.154 74 LYS A CA 1
ATOM 615 C C . LYS A 1 81 ? -6.073 2.445 -2.209 1.000 8.618 74 LYS A C 1
ATOM 616 O O . LYS A 1 81 ? -5.469 3.514 -2.303 1.000 9.491 74 LYS A O 1
ATOM 622 N N . ALA A 1 82 ? -5.498 1.312 -1.826 1.000 9.114 75 ALA A N 1
ATOM 623 C CA . ALA A 1 82 ? -4.045 1.228 -1.533 1.000 9.914 75 ALA A CA 1
ATOM 624 C C . ALA A 1 82 ? -3.255 1.447 -2.826 1.000 10.312 75 ALA A C 1
ATOM 625 O O . ALA A 1 82 ? -2.185 2.087 -2.772 1.000 12.613 75 ALA A O 1
ATOM 627 N N . ALA A 1 83 ? -3.754 0.966 -3.957 1.000 9.733 76 ALA A N 1
ATOM 628 C CA . ALA A 1 83 ? -3.053 1.081 -5.253 1.000 9.712 76 ALA A CA 1
ATOM 629 C C . ALA A 1 83 ? -3.273 2.468 -5.861 1.000 9.283 76 ALA A C 1
ATOM 630 O O . ALA A 1 83 ? -2.474 2.869 -6.712 1.000 10.374 76 ALA A O 1
ATOM 632 N N . HIS A 1 84 ? -4.350 3.159 -5.492 1.000 8.531 77 HIS A N 1
ATOM 633 C CA . HIS A 1 84 ? -4.784 4.425 -6.132 1.000 8.086 77 HIS A CA 1
ATOM 634 C C . HIS A 1 84 ? -5.189 5.405 -5.046 1.000 8.060 77 HIS A C 1
ATOM 635 O O . HIS A 1 84 ? -6.350 5.420 -4.632 1.000 7.653 77 HIS A O 1
ATOM 642 N N . PRO A 1 85 ? -4.252 6.234 -4.547 1.000 8.170 78 PRO A N 1
ATOM 643 C CA . PRO A 1 85 ? -4.571 7.144 -3.451 1.000 8.520 78 PRO A CA 1
ATOM 644 C C . PRO A 1 85 ? -5.648 8.180 -3.789 1.000 7.842 78 PRO A C 1
ATOM 645 O O . PRO A 1 85 ? -6.135 8.813 -2.880 1.000 8.772 78 PRO A O 1
ATOM 649 N N . ASN A 1 86 ? -5.970 8.331 -5.070 1.000 7.184 79 ASN A N 1
ATOM 650 C CA . ASN A 1 86 ? -7.003 9.281 -5.539 1.000 6.964 79 ASN A CA 1
ATOM 651 C C . ASN A 1 86 ? -8.391 8.640 -5.574 1.000 6.725 79 ASN A C 1
ATOM 652 O O . ASN A 1 86 ? -9.340 9.350 -5.950 1.000 6.964 79 ASN A O 1
ATOM 657 N N . VAL A 1 87 ? -8.537 7.386 -5.175 1.000 6.413 80 VAL A N 1
ATOM 658 C CA . VAL A 1 87 ? -9.844 6.687 -5.244 1.000 6.295 80 VAL A CA 1
ATOM 659 C C . VAL A 1 87 ? -10.551 6.747 -3.897 1.000 6.351 80 VAL A C 1
ATOM 660 O O . VAL A 1 87 ? -9.931 6.496 -2.830 1.000 6.882 80 VAL A O 1
ATOM 664 N N . SER A 1 88 ? -11.844 7.023 -3.965 1.000 6.338 81 SER A N 1
ATOM 665 C CA . SER A 1 88 ? -12.799 6.843 -2.857 1.000 6.458 81 SER A CA 1
ATOM 666 C C . SER A 1 88 ? -13.899 5.902 -3.330 1.000 5.961 81 SER A C 1
ATOM 667 O O . SER A 1 88 ? -14.172 5.848 -4.544 1.000 6.504 81 SER A O 1
ATOM 670 N N . VAL A 1 89 ? -14.528 5.204 -2.406 1.000 5.772 82 VAL A N 1
ATOM 671 C CA . VAL A 1 89 ? -15.634 4.283 -2.747 1.000 5.780 82 VAL A CA 1
ATOM 672 C C . VAL A 1 89 ? -16.825 4.637 -1.874 1.000 5.592 82 VAL A C 1
ATOM 673 O O . VAL A 1 89 ? -16.696 4.702 -0.638 1.000 5.962 82 VAL A O 1
ATOM 677 N N . MET A 1 90 ? -17.964 4.850 -2.517 1.000 5.443 83 MET A N 1
ATOM 678 C CA . MET A 1 90 ? -19.220 5.206 -1.842 1.000 5.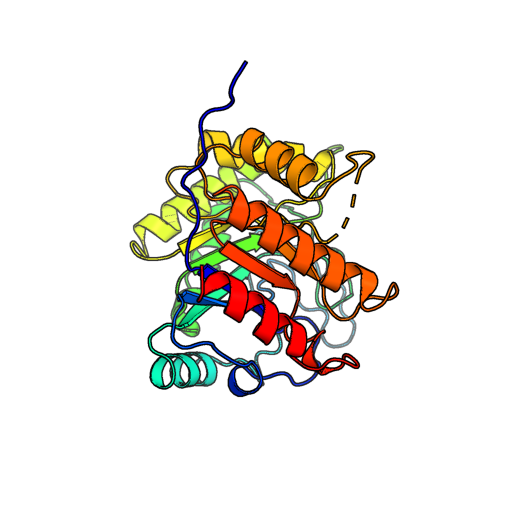518 83 MET A CA 1
ATOM 679 C C . MET A 1 90 ? -20.226 4.076 -2.053 1.000 5.601 83 MET A C 1
ATOM 680 O O . MET A 1 90 ? -20.048 3.248 -2.963 1.000 6.255 83 MET A O 1
ATOM 685 N N . VAL A 1 91 ? -21.267 4.060 -1.236 1.000 5.775 84 VAL A N 1
ATOM 686 C CA . VAL A 1 91 ? -22.396 3.118 -1.415 1.000 5.911 84 VAL A CA 1
ATOM 687 C C . VAL A 1 91 ? -23.594 3.877 -1.983 1.000 5.526 84 VAL A C 1
ATOM 688 O O . VAL A 1 91 ? -23.983 4.925 -1.445 1.000 5.761 84 VAL A O 1
ATOM 692 N N . GLY A 1 92 ? -24.164 3.357 -3.055 1.000 5.376 85 GLY A N 1
ATOM 693 C CA . GLY A 1 92 ? -25.439 3.847 -3.593 1.000 5.469 85 GLY A CA 1
ATOM 694 C C . GLY A 1 92 ? -26.601 3.190 -2.882 1.000 5.404 85 GLY A C 1
ATOM 695 O O . GLY A 1 92 ? -26.549 1.964 -2.619 1.000 5.812 85 GLY A O 1
ATOM 696 N N . LEU A 1 93 ? -27.641 3.964 -2.615 1.000 5.411 86 LEU A N 1
ATOM 697 C CA . LEU A 1 93 ? -28.880 3.473 -1.982 1.000 5.612 86 LEU A CA 1
ATOM 698 C C . LEU A 1 93 ? -30.004 3.472 -3.010 1.000 5.706 86 LEU A C 1
ATOM 699 O O . LEU A 1 93 ? -30.233 4.508 -3.674 1.000 6.591 86 LEU A O 1
ATOM 704 N N . GLY A 1 94 ? -30.711 2.356 -3.117 1.000 5.732 87 GLY A N 1
ATOM 705 C CA . GLY A 1 94 ? -31.930 2.283 -3.932 1.000 6.191 87 GLY A CA 1
ATOM 706 C C . GLY A 1 94 ? -31.652 1.668 -5.282 1.000 6.216 87 GLY A C 1
ATOM 707 O O . GLY A 1 94 ? -31.441 0.447 -5.346 1.000 6.758 87 GLY A O 1
ATOM 708 N N . GLY A 1 95 ? -31.673 2.477 -6.333 1.000 6.515 88 GLY A N 1
ATOM 709 C CA . GLY A 1 95 ? -31.597 2.011 -7.720 1.000 6.642 88 GLY A CA 1
ATOM 710 C C . GLY A 1 95 ? -32.959 1.569 -8.215 1.000 6.621 88 GLY A C 1
ATOM 711 O O . GLY A 1 95 ? -33.964 1.655 -7.490 1.000 7.697 88 GLY A O 1
ATOM 712 N N . ASP A 1 96 ? -33.024 1.098 -9.442 1.000 6.690 89 ASP A N 1
ATOM 713 C CA . ASP A 1 96 ? -34.324 0.821 -10.088 1.000 7.011 89 ASP A CA 1
ATOM 714 C C . ASP A 1 96 ? -35.032 -0.366 -9.437 1.000 6.590 89 ASP A C 1
ATOM 715 O O . ASP A 1 96 ? -36.244 -0.262 -9.195 1.000 6.995 89 ASP A O 1
ATOM 720 N N . SER A 1 97 ? -34.347 -1.485 -9.241 1.000 6.512 90 SER A N 1
ATOM 721 C CA . SER A 1 97 ? -35.011 -2.762 -8.903 1.000 6.652 90 SER A CA 1
ATOM 722 C C . SER A 1 97 ? -34.150 -3.558 -7.936 1.000 6.507 90 SER A C 1
ATOM 723 O O . SER A 1 97 ? -32.963 -3.262 -7.780 1.000 6.870 90 SER A O 1
ATOM 726 N N . VAL A 1 98 ? -34.730 -4.571 -7.322 1.000 6.661 91 VAL A N 1
ATOM 727 C CA . VAL A 1 98 ? -33.966 -5.475 -6.432 1.000 6.747 91 VAL A CA 1
ATOM 728 C C . VAL A 1 98 ? -33.395 -6.591 -7.296 1.000 6.505 91 VAL A C 1
ATOM 729 O O . VAL A 1 98 ? -34.090 -7.588 -7.564 1.000 6.889 91 VAL A O 1
ATOM 733 N N . GLN A 1 99 ? -32.173 -6.421 -7.773 1.000 6.401 92 GLN A N 1
ATOM 734 C CA . GLN A 1 99 ? -31.534 -7.405 -8.682 1.000 6.433 92 GLN A CA 1
ATOM 735 C C . GLN A 1 99 ? -32.510 -7.809 -9.797 1.000 6.383 92 GLN A C 1
ATOM 736 O O . GLN A 1 99 ? -32.646 -9.007 -10.123 1.000 6.688 92 GLN A O 1
ATOM 742 N N . ASP A 1 100 ? -33.128 -6.818 -10.429 1.000 6.453 93 ASP A N 1
ATOM 743 C CA . ASP A 1 100 ? -33.973 -6.984 -11.638 1.000 7.164 93 ASP A CA 1
ATOM 744 C C . ASP A 1 100 ? -35.279 -7.696 -11.290 1.000 7.169 93 ASP A C 1
ATOM 745 O O . ASP A 1 100 ? -35.890 -8.276 -12.208 1.000 7.985 93 ASP A O 1
ATOM 750 N N . THR A 1 101 ? -35.737 -7.631 -10.049 1.000 7.217 94 THR A N 1
ATOM 751 C CA . THR A 1 101 ? -37.059 -8.186 -9.666 1.000 7.554 94 THR A CA 1
ATOM 752 C C . THR A 1 101 ? -37.981 -7.009 -9.339 1.000 7.865 94 THR A C 1
ATOM 753 O O . THR A 1 101 ? -38.251 -6.185 -10.220 1.000 8.227 94 THR A O 1
ATOM 757 N N . ALA A 1 102 ? -38.435 -6.907 -8.098 1.000 7.628 95 ALA A N 1
ATOM 758 C CA . ALA A 1 102 ? -39.338 -5.825 -7.674 1.000 8.147 95 ALA A CA 1
ATOM 759 C C . ALA A 1 102 ? -38.698 -4.463 -7.909 1.000 7.758 95 ALA A C 1
ATOM 760 O O . ALA A 1 102 ? -37.485 -4.292 -7.646 1.000 7.632 95 ALA A O 1
ATOM 762 N N . LYS A 1 103 ? -39.495 -3.488 -8.314 1.000 7.692 96 LYS A N 1
ATOM 763 C CA . LYS A 1 103 ? -39.004 -2.097 -8.349 1.000 8.060 96 LYS A CA 1
ATOM 764 C C . LYS A 1 103 ? -38.803 -1.606 -6.919 1.000 7.594 96 LYS A C 1
ATOM 765 O O . LYS A 1 103 ? -39.582 -1.941 -6.028 1.000 8.037 96 LYS A O 1
ATOM 771 N N . VAL A 1 104 ? -37.768 -0.811 -6.716 1.000 7.036 97 VAL A N 1
ATOM 772 C CA . VAL A 1 104 ? -37.434 -0.259 -5.384 1.000 6.830 97 VAL A CA 1
ATOM 773 C C . VAL A 1 104 ? -38.216 1.033 -5.183 1.000 6.787 97 VAL A C 1
ATOM 774 O O . VAL A 1 104 ? -37.898 2.059 -5.791 1.000 7.267 97 VAL A O 1
ATOM 778 N N . PHE A 1 105 ? -39.222 0.982 -4.328 1.000 7.194 98 PHE A N 1
ATOM 779 C CA . PHE A 1 105 ? -39.947 2.189 -3.887 1.000 7.677 98 PHE A CA 1
ATOM 780 C C . PHE A 1 105 ? -39.353 2.716 -2.589 1.000 7.812 98 PHE A C 1
ATOM 781 O O . PHE A 1 105 ? -38.899 1.951 -1.730 1.000 8.442 98 PHE A O 1
ATOM 789 N N . PHE A 1 106 ? -39.412 4.030 -2.451 1.000 7.765 99 PHE A N 1
ATOM 790 C CA . PHE A 1 106 ? -39.236 4.727 -1.162 1.000 8.111 99 PHE A CA 1
ATOM 791 C C . PHE A 1 106 ? -40.505 4.490 -0.341 1.000 8.238 99 PHE A C 1
ATOM 792 O O . PHE A 1 106 ? -41.578 5.022 -0.688 1.000 8.462 99 PHE A O 1
ATOM 800 N N . SER A 1 107 ? -40.409 3.657 0.687 1.000 8.504 100 SER A N 1
ATOM 801 C CA . SER A 1 107 ? -41.602 3.137 1.396 1.000 9.450 100 SER A CA 1
ATOM 802 C C . SER A 1 107 ? -41.333 3.046 2.886 1.000 8.832 100 SER A C 1
ATOM 803 O O . SER A 1 107 ? -41.323 1.952 3.445 1.000 10.278 100 SER A O 1
ATOM 806 N N . PRO A 1 108 ? -41.147 4.191 3.561 1.000 8.528 101 PRO A N 1
ATOM 807 C CA . PRO A 1 108 ? -40.980 4.192 5.006 1.000 8.556 101 PRO A CA 1
ATOM 808 C C . PRO A 1 108 ? -42.306 3.941 5.734 1.000 8.510 101 PRO A C 1
ATOM 809 O O . PRO A 1 108 ? -43.370 4.371 5.285 1.000 10.193 101 PRO A O 1
ATOM 813 N N . THR A 1 109 ? -42.230 3.266 6.867 1.000 8.466 102 THR A N 1
ATOM 814 C CA . THR A 1 109 ? -43.366 3.158 7.806 1.000 8.652 102 THR A CA 1
ATOM 815 C C . THR A 1 109 ? -43.631 4.523 8.442 1.000 8.595 102 THR A C 1
ATOM 816 O O . THR A 1 109 ? -44.807 4.915 8.571 1.000 9.391 102 THR A O 1
ATOM 820 N N . SER A 1 110 ? -42.568 5.214 8.834 1.000 8.357 103 SER A N 1
ATOM 821 C CA . SER A 1 110 ? -42.627 6.573 9.415 1.000 8.310 103 SER A CA 1
ATOM 822 C C . SER A 1 110 ? -41.250 7.183 9.256 1.000 7.989 103 SER A C 1
ATOM 823 O O . SER A 1 110 ? -40.279 6.423 9.061 1.000 8.172 103 SER A O 1
ATOM 826 N N . VAL A 1 111 ? -41.153 8.496 9.356 1.000 7.439 104 VAL A N 1
ATOM 827 C CA . VAL A 1 111 ? -39.815 9.137 9.292 1.000 7.237 104 VAL A CA 1
ATOM 828 C C . VAL A 1 111 ? -38.935 8.539 10.385 1.000 7.274 104 VAL A C 1
ATOM 829 O O . VAL A 1 111 ? -37.796 8.143 10.104 1.000 7.053 104 VAL A O 1
ATOM 833 N N . ASP A 1 112 ? -39.388 8.535 11.633 1.000 7.214 105 ASP A N 1
ATOM 834 C CA . ASP A 1 112 ? -38.435 8.235 12.720 1.000 7.376 105 ASP A CA 1
ATOM 835 C C . ASP A 1 112 ? -37.999 6.773 12.666 1.000 7.596 105 ASP A C 1
ATOM 836 O O . ASP A 1 112 ? -36.826 6.504 12.945 1.000 7.717 105 ASP A O 1
ATOM 841 N N . SER A 1 113 ? -38.905 5.871 12.339 1.000 7.585 106 SER A N 1
ATOM 842 C CA . SER A 1 113 ? -38.563 4.429 12.313 1.000 7.786 106 SER A CA 1
ATOM 843 C C . SER A 1 113 ? -37.615 4.159 11.137 1.000 7.611 106 SER A C 1
ATOM 844 O O . SER A 1 113 ? -36.626 3.418 11.316 1.000 8.077 106 SER A O 1
ATOM 847 N N . TRP A 1 114 ? -37.916 4.707 9.974 1.000 7.153 107 TRP A N 1
ATOM 848 C CA . TRP A 1 114 ? -37.066 4.497 8.780 1.000 6.948 107 TRP A CA 1
ATOM 849 C C . TRP A 1 114 ? -35.682 5.099 9.031 1.000 6.924 107 TRP A C 1
ATOM 850 O O . TRP A 1 114 ? -34.659 4.429 8.750 1.000 7.075 107 TRP A O 1
ATOM 861 N N . VAL A 1 115 ? -35.616 6.323 9.545 1.000 6.715 108 VAL A N 1
ATOM 862 C CA . VAL A 1 115 ? -34.302 6.980 9.770 1.000 6.928 108 VAL A CA 1
ATOM 863 C C . VAL A 1 115 ? -33.488 6.153 10.761 1.000 7.108 108 VAL A C 1
ATOM 864 O O . VAL A 1 115 ? -32.287 5.982 10.545 1.000 7.310 108 VAL A O 1
ATOM 868 N N . ALA A 1 116 ? -34.088 5.690 11.843 1.000 7.358 109 ALA A N 1
ATOM 869 C CA . ALA A 1 116 ? -33.333 4.905 12.839 1.000 7.598 109 ALA A CA 1
ATOM 870 C C . ALA A 1 116 ? -32.738 3.661 12.167 1.000 7.458 109 ALA A C 1
ATOM 871 O O . ALA A 1 116 ? -31.560 3.353 12.382 1.000 7.451 109 ALA A O 1
ATOM 873 N N . ASN A 1 117 ? -33.537 2.954 11.392 1.000 7.325 110 ASN A N 1
ATOM 874 C CA . ASN A 1 117 ? -33.069 1.732 10.700 1.000 7.477 110 ASN A CA 1
ATOM 875 C C . ASN A 1 117 ? -32.015 2.086 9.654 1.000 7.017 110 ASN A C 1
ATOM 876 O O . ASN A 1 117 ? -31.027 1.312 9.508 1.000 7.114 110 ASN A O 1
ATOM 881 N N . ALA A 1 118 ? -32.221 3.175 8.921 1.000 6.621 111 ALA A N 1
ATOM 882 C CA . ALA A 1 118 ? -31.329 3.560 7.805 1.000 6.641 111 ALA A CA 1
ATOM 883 C C . ALA A 1 118 ? -29.994 4.030 8.365 1.000 6.577 111 ALA A C 1
ATOM 884 O O . ALA A 1 118 ? -28.937 3.653 7.836 1.000 6.857 111 ALA A O 1
ATOM 886 N N . VAL A 1 119 ? -30.005 4.853 9.404 1.000 6.968 112 VAL A N 1
ATOM 887 C CA . VAL A 1 119 ? -28.720 5.284 10.007 1.000 7.585 112 VAL A CA 1
ATOM 888 C C . VAL A 1 119 ? -27.936 4.055 10.469 1.000 7.490 112 VAL A C 1
ATOM 889 O O . VAL A 1 119 ? -26.735 3.950 10.193 1.000 7.475 112 VAL A O 1
ATOM 893 N N . ALA A 1 120 ? -28.579 3.159 11.192 1.000 7.171 113 ALA A N 1
ATOM 894 C CA . ALA A 1 120 ? -27.863 1.991 11.741 1.000 7.239 113 ALA A CA 1
ATOM 895 C C . ALA A 1 120 ? -27.345 1.126 10.591 1.000 7.023 113 ALA A C 1
ATOM 896 O O . ALA A 1 120 ? -26.166 0.720 10.611 1.000 7.112 113 ALA A O 1
ATOM 898 N N . SER A 1 121 ? -28.191 0.808 9.623 1.000 6.819 114 SER A N 1
ATOM 899 C CA . SER A 1 121 ? -27.802 -0.175 8.588 1.000 6.766 114 SER A CA 1
ATOM 900 C C . SER A 1 121 ? -26.829 0.447 7.582 1.000 6.584 114 SER A C 1
ATOM 901 O O . SER A 1 121 ? -25.873 -0.239 7.157 1.000 6.876 114 SER A O 1
ATOM 904 N N . VAL A 1 122 ? -27.050 1.688 7.168 1.000 6.394 115 VAL A N 1
ATOM 905 C CA . VAL A 1 122 ? -26.115 2.310 6.199 1.000 6.782 115 VAL A CA 1
ATOM 906 C C . VAL A 1 122 ? -24.784 2.586 6.898 1.000 6.635 115 VAL A C 1
ATOM 907 O O . VAL A 1 122 ? -23.721 2.352 6.293 1.000 6.852 115 VAL A O 1
ATOM 911 N N . SER A 1 123 ? -24.793 3.061 8.144 1.000 7.274 116 SER A N 1
ATOM 912 C CA A SER A 1 123 ? -23.520 3.252 8.879 0.500 7.509 116 SER A CA 1
ATOM 913 C CA B SER A 1 123 ? -23.547 3.215 8.943 0.500 7.795 116 SER A CA 1
ATOM 914 C C . SER A 1 123 ? -22.807 1.889 8.994 1.000 7.653 116 SER A C 1
ATOM 915 O O . SER A 1 123 ? -21.567 1.862 8.867 1.000 8.118 116 SER A O 1
ATOM 920 N N . GLY A 1 124 ? -23.559 0.823 9.195 1.000 7.561 117 GLY A N 1
ATOM 921 C CA . GLY A 1 124 ? -22.982 -0.524 9.279 1.000 7.510 117 GLY A CA 1
ATOM 922 C C . GLY A 1 124 ? -22.307 -0.942 7.979 1.000 7.178 117 GLY A C 1
ATOM 923 O O . GLY A 1 124 ? -21.227 -1.544 8.010 1.000 7.486 117 GLY A O 1
ATOM 924 N N . ILE A 1 125 ? -22.918 -0.632 6.835 1.000 6.589 118 ILE A N 1
ATOM 925 C CA . ILE A 1 125 ? -22.325 -0.969 5.517 1.000 6.622 118 ILE A CA 1
ATOM 926 C C . ILE A 1 125 ? -21.083 -0.101 5.295 1.000 6.714 118 ILE A C 1
ATOM 927 O O . ILE A 1 125 ? -20.070 -0.609 4.803 1.000 6.833 118 ILE A O 1
ATOM 932 N N . ILE A 1 126 ? -21.166 1.187 5.594 1.000 6.808 119 ILE A N 1
ATOM 933 C CA . ILE A 1 126 ? -19.984 2.082 5.466 1.000 7.659 119 ILE A CA 1
ATOM 934 C C . ILE A 1 126 ? -18.846 1.505 6.315 1.000 7.524 119 ILE A C 1
ATOM 935 O O . ILE A 1 126 ? -17.698 1.420 5.835 1.000 7.693 119 ILE A O 1
ATOM 940 N N . ASP A 1 127 ? -19.146 1.107 7.545 1.000 7.372 120 ASP A N 1
ATOM 941 C CA . ASP A 1 127 ? -18.115 0.544 8.444 1.000 8.140 120 ASP A CA 1
ATOM 942 C C . ASP A 1 127 ? -17.563 -0.746 7.849 1.000 7.710 120 ASP A C 1
ATOM 943 O O . ASP A 1 127 ? -16.336 -0.916 7.825 1.000 8.655 120 ASP A O 1
ATOM 948 N N . ALA A 1 128 ? -18.427 -1.653 7.425 1.000 7.293 121 ALA A N 1
ATOM 949 C CA . ALA A 1 128 ? -17.974 -2.993 7.016 1.000 7.745 121 ALA A CA 1
ATOM 950 C C . ALA A 1 128 ? -17.076 -2.890 5.783 1.000 7.434 121 ALA A C 1
ATOM 951 O O . ALA A 1 128 ? -16.110 -3.682 5.657 1.000 7.674 121 ALA A O 1
ATOM 953 N N . TYR A 1 129 ? -17.384 -1.970 4.872 1.000 7.057 122 TYR A N 1
ATOM 954 C CA . TYR A 1 129 ? -16.655 -1.861 3.592 1.000 7.108 122 TYR A CA 1
ATOM 955 C C . TYR A 1 129 ? -15.598 -0.765 3.669 1.000 7.286 122 TYR A C 1
ATOM 956 O O . TYR A 1 129 ? -14.858 -0.630 2.698 1.000 7.838 122 TYR A O 1
ATOM 965 N N . GLY A 1 130 ? -15.510 -0.016 4.759 1.000 7.106 123 GLY A N 1
ATOM 966 C CA . GLY A 1 130 ? -14.523 1.066 4.890 1.000 7.563 123 GLY A CA 1
ATOM 967 C C . GLY A 1 130 ? -14.810 2.192 3.909 1.000 7.284 123 GLY A C 1
ATOM 968 O O . GLY A 1 130 ? -13.872 2.733 3.305 1.000 8.858 123 GLY A O 1
ATOM 969 N N . LEU A 1 131 ? -16.072 2.567 3.740 1.000 6.833 124 LEU A N 1
ATOM 970 C CA . LEU A 1 131 ? -16.478 3.466 2.623 1.000 6.652 124 LEU A CA 1
ATOM 971 C C . LEU A 1 131 ? -16.333 4.944 2.967 1.000 6.703 124 LEU A C 1
ATOM 972 O O . LEU A 1 131 ? -16.127 5.323 4.138 1.000 7.177 124 LEU A O 1
ATOM 977 N N . ASP A 1 132 ? -16.479 5.750 1.924 1.000 6.395 125 ASP A N 1
ATOM 978 C CA . ASP A 1 132 ? -16.178 7.194 1.925 1.000 6.410 125 ASP A CA 1
ATOM 979 C C . ASP A 1 132 ? -17.436 8.027 1.742 1.000 6.281 125 ASP A C 1
ATOM 980 O O . ASP A 1 132 ? -17.325 9.265 1.664 1.000 7.147 125 ASP A O 1
ATOM 985 N N . GLY A 1 133 ? -18.593 7.400 1.651 1.000 6.247 126 GLY A N 1
ATOM 986 C CA . GLY A 1 133 ? -19.821 8.178 1.504 1.000 6.138 126 GLY A CA 1
ATOM 987 C C . GLY A 1 133 ? -20.956 7.382 0.912 1.000 5.622 126 GLY A C 1
ATOM 988 O O . GLY A 1 133 ? -20.885 6.144 0.825 1.000 5.719 126 GLY A O 1
ATOM 989 N N . VAL A 1 134 ? -21.991 8.103 0.520 1.000 5.690 127 VAL A N 1
ATOM 990 C CA . VAL A 1 134 ? -23.319 7.533 0.201 1.000 6.093 127 VAL A CA 1
ATOM 991 C C . VAL A 1 134 ? -23.966 8.378 -0.883 1.000 5.619 127 VAL A C 1
ATOM 992 O O . VAL A 1 134 ? -23.925 9.625 -0.797 1.000 5.866 127 VAL A O 1
ATOM 996 N N . ASP A 1 135 ? -24.559 7.694 -1.847 1.000 5.252 128 ASP A N 1
ATOM 997 C CA . ASP A 1 135 ? -25.307 8.304 -2.960 1.000 5.254 128 ASP A CA 1
ATOM 998 C C . ASP A 1 135 ? -26.757 7.856 -2.822 1.000 5.343 128 ASP A C 1
ATOM 999 O O . ASP A 1 135 ? -26.996 6.643 -2.750 1.000 6.309 128 ASP A O 1
ATOM 1004 N N . VAL A 1 136 ? -27.693 8.789 -2.793 1.000 5.402 129 VAL A N 1
ATOM 1005 C CA . VAL A 1 136 ? -29.126 8.461 -2.629 1.000 5.494 129 VAL A CA 1
ATOM 1006 C C . VAL A 1 136 ? -29.787 8.402 -3.999 1.000 5.517 129 VAL A C 1
ATOM 1007 O O . VAL A 1 136 ? -29.865 9.423 -4.704 1.000 5.870 129 VAL A O 1
ATOM 1011 N N . ASP A 1 137 ? -30.250 7.212 -4.368 1.000 5.523 130 ASP A N 1
ATOM 1012 C CA . ASP A 1 137 ? -30.792 6.947 -5.717 1.000 5.893 130 ASP A CA 1
ATOM 1013 C C . ASP A 1 137 ? -32.141 6.228 -5.636 1.000 5.684 130 ASP A C 1
ATOM 1014 O O . ASP A 1 137 ? -32.364 5.230 -6.331 1.000 5.691 130 ASP A O 1
ATOM 1019 N N . TYR A 1 138 ? -33.052 6.741 -4.817 1.000 5.730 131 TYR A N 1
ATOM 1020 C CA . TYR A 1 138 ? -34.470 6.327 -4.934 1.000 5.931 131 TYR A CA 1
ATOM 1021 C C . TYR A 1 138 ? -35.036 6.877 -6.232 1.000 6.218 131 TYR A C 1
ATOM 1022 O O . TYR A 1 138 ? -34.864 8.067 -6.548 1.000 6.669 131 TYR A O 1
ATOM 1031 N N . GLU A 1 139 ? -35.735 6.025 -6.967 1.000 6.518 132 GLU A N 1
ATOM 1032 C CA . GLU A 1 139 ? -36.267 6.367 -8.309 1.000 7.008 132 GLU A CA 1
ATOM 1033 C C . GLU A 1 139 ? -37.754 6.059 -8.445 1.000 7.296 132 GLU A C 1
ATOM 1034 O O . GLU A 1 139 ? -38.325 6.375 -9.503 1.000 8.715 132 GLU A O 1
ATOM 1040 N N . HIS A 1 140 ? -38.371 5.449 -7.450 1.000 7.274 133 HIS A N 1
ATOM 1041 C CA . HIS A 1 140 ? -39.808 5.095 -7.508 1.000 7.675 133 HIS A CA 1
ATOM 1042 C C . HIS A 1 140 ? -40.471 5.585 -6.239 1.000 7.888 133 HIS A C 1
ATOM 1043 O O . HIS A 1 140 ? -39.983 5.282 -5.149 1.000 7.970 133 HIS A O 1
ATOM 1050 N N . PHE A 1 141 ? -41.573 6.310 -6.413 1.000 8.433 134 PHE A N 1
ATOM 1051 C CA . PHE A 1 141 ? -42.316 6.953 -5.312 1.000 9.036 134 PHE A CA 1
ATOM 1052 C C . PHE A 1 141 ? -43.789 6.578 -5.416 1.000 10.211 134 PHE A C 1
ATOM 1053 O O . PHE A 1 141 ? -44.349 6.501 -6.519 1.000 10.527 134 PHE A O 1
ATOM 1061 N N . ASN A 1 142 ? -44.381 6.315 -4.262 1.000 11.236 135 ASN A N 1
ATOM 1062 C CA . ASN A 1 142 ? -45.840 6.046 -4.142 1.000 13.643 135 ASN A CA 1
ATOM 1063 C C . ASN A 1 142 ? -46.518 7.407 -3.969 1.000 15.067 135 ASN A C 1
ATOM 1064 O O . ASN A 1 142 ? -46.898 7.758 -2.844 1.000 14.441 135 ASN A O 1
ATOM 1069 N N . ASP A 1 143 ? -46.619 8.158 -5.063 1.000 17.204 136 ASP A N 1
ATOM 1070 C CA . ASP A 1 143 ? -46.974 9.604 -5.055 1.000 19.198 136 ASP A CA 1
ATOM 1071 C C . ASP A 1 143 ? -48.500 9.804 -5.023 1.000 21.229 136 ASP A C 1
ATOM 1072 O O . ASP A 1 143 ? -48.923 10.974 -4.963 1.000 21.287 136 ASP A O 1
ATOM 1077 N N . ASP A 1 144 ? -49.295 8.728 -5.041 1.000 23.521 137 ASP A N 1
ATOM 1078 C CA . ASP A 1 144 ? -50.784 8.796 -5.013 1.000 26.379 137 ASP A CA 1
ATOM 1079 C C . ASP A 1 144 ? -51.316 8.083 -3.761 1.000 26.892 137 ASP A C 1
ATOM 1080 O O . ASP A 1 144 ? -52.191 7.201 -3.908 1.000 29.831 137 ASP A O 1
ATOM 1085 N N . GLY A 1 145 ? -50.827 8.467 -2.576 1.00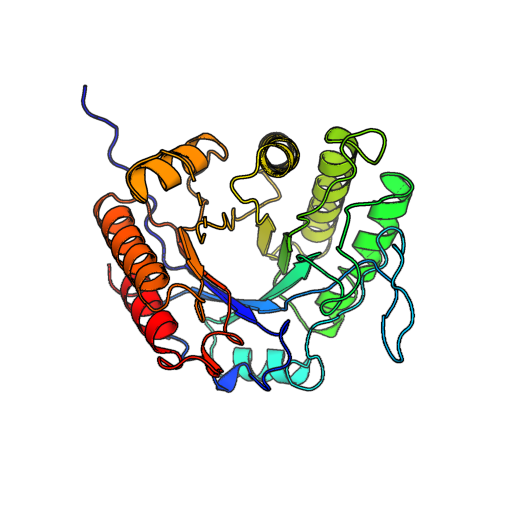0 25.913 138 GLY A N 1
ATOM 1086 C CA . GLY A 1 145 ? -51.349 8.000 -1.273 1.000 25.210 138 GLY A CA 1
ATOM 1087 C C . GLY A 1 145 ? -50.285 7.339 -0.410 1.000 23.822 138 GLY A C 1
ATOM 1088 O O . GLY A 1 145 ? -50.556 7.124 0.791 1.000 24.530 138 GLY A O 1
ATOM 1089 N N . GLY A 1 146 ? -49.125 6.998 -0.986 1.000 20.701 139 GLY A N 1
ATOM 1090 C CA . GLY A 1 146 ? -47.964 6.482 -0.237 1.000 19.706 139 GLY A CA 1
ATOM 1091 C C . GLY A 1 146 ? -47.145 7.623 0.339 1.000 18.064 139 GLY A C 1
ATOM 1092 O O . GLY A 1 146 ? -47.677 8.744 0.440 1.000 19.050 139 GLY A O 1
ATOM 1093 N N . ALA A 1 147 ? -45.877 7.363 0.670 1.000 16.199 140 ALA A N 1
ATOM 1094 C CA . ALA A 1 147 ? -44.977 8.322 1.352 1.000 14.674 140 ALA A CA 1
ATOM 1095 C C . ALA A 1 147 ? -44.730 9.520 0.442 1.000 13.245 140 ALA A C 1
ATOM 1096 O O . ALA A 1 147 ? -44.223 9.315 -0.686 1.000 13.218 140 ALA A O 1
ATOM 1098 N N . GLY A 1 148 ? -45.052 10.713 0.931 1.000 11.920 141 GLY A N 1
ATOM 1099 C CA . GLY A 1 148 ? -45.016 11.962 0.157 1.000 11.297 141 GLY A CA 1
ATOM 1100 C C . GLY A 1 148 ? -43.680 12.670 0.216 1.000 10.693 141 GLY A C 1
ATOM 1101 O O . GLY A 1 148 ? -42.698 12.185 0.832 1.000 10.201 141 GLY A O 1
ATOM 1102 N N . VAL A 1 149 ? -43.652 13.830 -0.414 1.000 10.581 142 VAL A N 1
ATOM 1103 C CA . VAL A 1 149 ? -42.408 14.613 -0.594 1.000 10.370 142 VAL A CA 1
ATOM 1104 C C . VAL A 1 149 ? -41.831 14.979 0.772 1.000 10.557 142 VAL A C 1
ATOM 1105 O O . VAL A 1 149 ? -40.620 14.790 0.978 1.000 9.499 142 VAL A O 1
ATOM 1109 N N . ASP A 1 150 ? -42.628 15.501 1.702 1.000 10.687 143 ASP A N 1
ATOM 1110 C CA . ASP A 1 150 ? -42.053 15.970 2.989 1.000 11.306 143 ASP A CA 1
ATOM 1111 C C . ASP A 1 150 ? -41.475 14.778 3.755 1.000 9.785 143 ASP A C 1
ATOM 1112 O O . ASP A 1 150 ? -40.429 14.930 4.368 1.000 9.657 143 ASP A O 1
ATOM 1117 N N . THR A 1 151 ? -42.138 13.637 3.717 1.000 9.135 144 THR A N 1
ATOM 1118 C CA . THR A 1 151 ? -41.625 12.421 4.385 1.000 8.876 144 THR A CA 1
ATOM 1119 C C . THR A 1 151 ? -40.264 12.049 3.781 1.000 8.157 144 THR A C 1
ATOM 1120 O O . THR A 1 151 ? -39.335 11.718 4.530 1.000 8.059 144 THR A O 1
ATOM 1124 N N . PHE A 1 152 ? -40.150 12.090 2.454 1.000 7.630 145 PHE A N 1
ATOM 1125 C CA . PHE A 1 152 ? -38.865 11.804 1.773 1.000 7.762 145 PHE A CA 1
ATOM 1126 C C . PHE A 1 152 ? -37.798 12.812 2.188 1.000 7.606 145 PHE A C 1
ATOM 1127 O O . PHE A 1 152 ? -36.657 12.431 2.532 1.000 7.513 145 PHE A O 1
ATOM 1135 N N . VAL A 1 153 ? -38.128 14.094 2.144 1.000 7.726 146 VAL A N 1
ATOM 1136 C CA . VAL A 1 153 ? -37.159 15.155 2.502 1.000 7.911 146 VAL A CA 1
ATOM 1137 C C . VAL A 1 153 ? -36.640 14.900 3.917 1.000 7.549 146 VAL A C 1
ATOM 1138 O O . VAL A 1 153 ? -35.432 14.984 4.158 1.000 7.654 146 VAL A O 1
ATOM 1142 N N . GLU A 1 154 ? -37.540 14.646 4.867 1.000 7.569 147 GLU A N 1
ATOM 1143 C CA . GLU A 1 154 ? -37.126 14.445 6.275 1.000 7.487 147 GLU A CA 1
ATOM 1144 C C . GLU A 1 154 ? -36.327 13.148 6.407 1.000 7.022 147 GLU A C 1
ATOM 1145 O O . GLU A 1 154 ? -35.337 13.146 7.116 1.000 7.301 147 GLU A O 1
ATOM 1151 N N . CYS A 1 155 ? -36.770 12.077 5.777 1.000 6.848 148 CYS A N 1
ATOM 1152 C CA . CYS A 1 155 ? -36.054 10.786 5.885 1.000 6.842 148 CYS A CA 1
ATOM 1153 C C . CYS A 1 155 ? -34.621 10.940 5.365 1.000 6.448 148 CYS A C 1
ATOM 1154 O O . CYS A 1 155 ? -33.662 10.575 6.046 1.000 6.769 148 CYS A O 1
ATOM 1157 N N . ILE A 1 156 ? -34.465 11.444 4.147 1.000 6.592 149 ILE A N 1
ATOM 1158 C CA . ILE A 1 156 ? -33.101 11.513 3.559 1.000 6.710 149 ILE A CA 1
ATOM 1159 C C . ILE A 1 156 ? -32.301 12.599 4.279 1.000 6.808 149 ILE A C 1
ATOM 1160 O O . ILE A 1 156 ? -31.121 12.399 4.586 1.000 6.841 149 ILE A O 1
ATOM 1165 N N . GLY A 1 157 ? -32.902 13.755 4.537 1.000 6.973 150 GLY A N 1
ATOM 1166 C CA . GLY A 1 157 ? -32.175 14.834 5.214 1.000 7.232 150 GLY A CA 1
ATOM 1167 C C . GLY A 1 157 ? -31.656 14.400 6.574 1.000 7.223 150 GLY A C 1
ATOM 1168 O O . GLY A 1 157 ? -30.509 14.682 6.928 1.000 7.225 150 GLY A O 1
ATOM 1169 N N . ARG A 1 158 ? -32.488 13.723 7.350 1.000 7.345 151 ARG A N 1
ATOM 1170 C CA . ARG A 1 158 ? -32.079 13.290 8.709 1.000 7.650 151 ARG A CA 1
ATOM 1171 C C . ARG A 1 158 ? -31.072 12.143 8.619 1.000 7.683 151 ARG A C 1
ATOM 1172 O O . ARG A 1 158 ? -30.128 12.134 9.418 1.000 8.151 151 ARG A O 1
ATOM 1180 N N . LEU A 1 159 ? -31.231 11.248 7.661 1.000 7.336 152 LEU A N 1
ATOM 1181 C CA . LEU A 1 159 ? -30.220 10.179 7.463 1.000 7.593 152 LEU A CA 1
ATOM 1182 C C . LEU A 1 159 ? -28.866 10.835 7.178 1.000 7.363 152 LEU A C 1
ATOM 1183 O O . LEU A 1 159 ? -27.870 10.498 7.820 1.000 7.764 152 LEU A O 1
ATOM 1188 N N . LEU A 1 160 ? -28.810 11.737 6.208 1.000 7.184 153 LEU A N 1
ATOM 1189 C CA . LEU A 1 160 ? -27.508 12.310 5.801 1.000 7.345 153 LEU A CA 1
ATOM 1190 C C . LEU A 1 160 ? -26.965 13.192 6.919 1.000 7.687 153 LEU A C 1
ATOM 1191 O O . LEU A 1 160 ? -25.752 13.194 7.135 1.000 8.162 153 LEU A O 1
ATOM 1196 N N . THR A 1 161 ? -27.824 13.919 7.629 1.000 7.961 154 THR A N 1
ATOM 1197 C CA . THR A 1 161 ? -27.365 14.747 8.768 1.000 8.862 154 THR A CA 1
ATOM 1198 C C . THR A 1 161 ? -26.690 13.860 9.814 1.000 9.404 154 THR A C 1
ATOM 1199 O O . THR A 1 161 ? -25.613 14.231 10.310 1.000 9.846 154 THR A O 1
ATOM 1203 N N . GLU A 1 162 ? -27.295 12.733 10.159 1.000 9.593 155 GLU A N 1
ATOM 1204 C CA . GLU A 1 162 ? -26.735 11.868 11.222 1.000 10.663 155 GLU A CA 1
ATOM 1205 C C . GLU A 1 162 ? -25.471 11.187 10.700 1.000 10.833 155 GLU A C 1
ATOM 1206 O O . GLU A 1 162 ? -24.504 11.058 11.466 1.000 11.995 155 GLU A O 1
ATOM 1212 N N . LEU A 1 163 ? -25.442 10.774 9.437 1.000 10.403 156 LEU A N 1
ATOM 1213 C CA . LEU A 1 163 ? -24.207 10.147 8.897 1.000 11.013 156 LEU A CA 1
ATOM 1214 C C . LEU A 1 163 ? -23.075 11.183 8.896 1.000 12.151 156 LEU A C 1
ATOM 1215 O O . LEU A 1 163 ? -21.935 10.795 9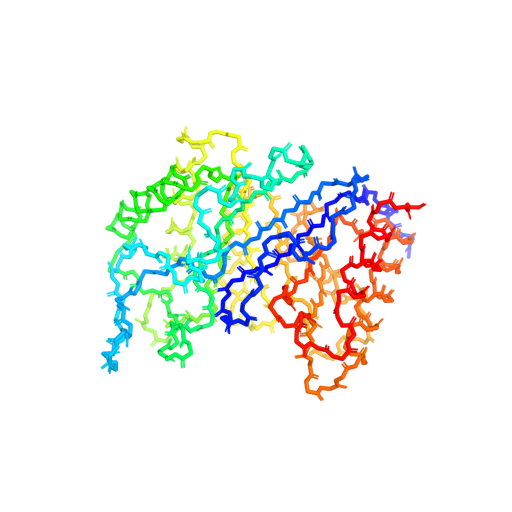.234 1.000 13.961 156 LEU A O 1
ATOM 1220 N N . LYS A 1 164 ? -23.345 12.450 8.583 1.000 11.961 157 LYS A N 1
ATOM 1221 C CA . LYS A 1 164 ? -22.340 13.553 8.610 1.000 13.424 157 LYS A CA 1
ATOM 1222 C C . LYS A 1 164 ? -21.909 13.850 10.052 1.000 15.055 157 LYS A C 1
ATOM 1223 O O . LYS A 1 164 ? -20.773 14.323 10.257 1.000 16.845 157 LYS A O 1
ATOM 1229 N N . ALA A 1 165 ? -22.788 13.630 11.023 1.000 15.888 158 ALA A N 1
ATOM 1230 C CA . ALA A 1 165 ? -22.426 13.673 12.458 1.000 17.126 158 ALA A CA 1
ATOM 1231 C C . ALA A 1 165 ? -21.479 12.503 12.795 1.000 16.970 158 ALA A C 1
ATOM 1232 O O . ALA A 1 165 ? -20.462 12.764 13.496 1.000 20.588 158 ALA A O 1
ATOM 1234 N N . ARG A 1 166 ? -21.752 11.277 12.332 1.000 18.488 159 ARG A N 1
ATOM 1235 C CA . ARG A 1 166 ? -21.019 10.037 12.732 1.000 18.175 159 ARG A CA 1
ATOM 1236 C C . ARG A 1 166 ? -19.767 9.795 11.882 1.000 18.431 159 ARG A C 1
ATOM 1237 O O . ARG A 1 166 ? -18.838 9.136 12.381 1.000 19.803 159 ARG A O 1
ATOM 1245 N N . HIS A 1 167 ? -19.780 10.242 10.625 1.000 17.427 160 HIS A N 1
ATOM 1246 C CA . HIS A 1 167 ? -18.662 10.121 9.649 1.000 16.518 160 HIS A CA 1
ATOM 1247 C C . HIS A 1 167 ? -18.422 11.517 9.069 1.000 17.119 160 HIS A C 1
ATOM 1248 O O . HIS A 1 167 ? -18.863 11.857 7.971 1.000 15.832 160 HIS A O 1
ATOM 1255 N N . PRO A 1 168 ? -17.788 12.448 9.806 1.000 17.110 161 PRO A N 1
ATOM 1256 C CA . PRO A 1 168 ? -17.765 13.853 9.384 1.000 15.747 161 PRO A CA 1
ATOM 1257 C C . PRO A 1 168 ? -17.110 14.159 8.018 1.000 16.846 161 PRO A C 1
ATOM 1258 O O . PRO A 1 168 ? -17.436 15.153 7.435 1.000 16.132 161 PRO A O 1
ATOM 1262 N N . ASN A 1 169 ? -16.249 13.293 7.495 1.000 16.239 162 ASN A N 1
ATOM 1263 C CA . ASN A 1 169 ? -15.522 13.557 6.225 1.000 15.644 162 ASN A CA 1
ATOM 1264 C C . ASN A 1 169 ? -16.214 12.873 5.042 1.000 13.704 162 ASN A C 1
ATOM 1265 O O . ASN A 1 169 ? -15.649 12.900 3.933 1.000 14.271 162 ASN A O 1
ATOM 1270 N N . ILE A 1 170 ? -17.375 12.249 5.233 1.000 11.751 163 ILE A N 1
ATOM 1271 C CA . ILE A 1 170 ? -17.942 11.460 4.105 1.000 11.612 163 ILE A CA 1
ATOM 1272 C C . ILE A 1 170 ? -18.542 12.408 3.079 1.000 10.207 163 ILE A C 1
ATOM 1273 O O . ILE A 1 170 ? -18.897 13.581 3.377 1.000 10.772 163 ILE A O 1
ATOM 1278 N N . THR A 1 171 ? -18.644 11.870 1.884 1.000 8.733 164 THR A N 1
ATOM 1279 C CA . THR A 1 171 ? -19.192 12.580 0.728 1.000 8.325 164 THR A CA 1
ATOM 1280 C C . THR A 1 171 ? -20.586 12.041 0.456 1.000 7.023 164 THR A C 1
ATOM 1281 O O . THR A 1 171 ? -20.736 10.817 0.201 1.000 7.168 164 THR A O 1
ATOM 1285 N N . THR A 1 172 ? -21.558 12.923 0.440 1.000 6.285 165 THR A N 1
ATOM 1286 C CA . THR A 1 172 ? -22.956 12.554 0.172 1.000 5.974 165 THR A CA 1
ATOM 1287 C C . THR A 1 172 ? -23.386 13.078 -1.188 1.000 5.526 165 THR A C 1
ATOM 1288 O O . THR A 1 172 ? -22.910 14.140 -1.641 1.000 6.008 165 THR A O 1
ATOM 1292 N N . SER A 1 173 ? -24.321 12.376 -1.805 1.000 5.263 166 SER A N 1
ATOM 1293 C CA . SER A 1 173 ? -24.857 12.800 -3.099 1.000 5.270 166 SER A CA 1
ATOM 1294 C C . SER A 1 173 ? -26.287 12.321 -3.241 1.000 5.142 166 SER A C 1
ATOM 1295 O O . SER A 1 173 ? -26.706 11.390 -2.546 1.000 5.354 166 SER A O 1
ATOM 1298 N N . ILE A 1 174 ? -26.999 12.977 -4.146 1.000 5.173 167 ILE A N 1
ATOM 1299 C CA . ILE A 1 174 ? -28.347 12.557 -4.594 1.000 5.443 167 ILE A CA 1
ATOM 1300 C C . ILE A 1 174 ? -28.279 12.326 -6.099 1.000 5.380 167 ILE A C 1
ATOM 1301 O O . ILE A 1 174 ? -27.508 13.015 -6.785 1.000 5.821 167 ILE A O 1
ATOM 1306 N N . ALA A 1 175 ? -29.126 11.448 -6.624 1.000 5.432 168 ALA A N 1
ATOM 1307 C CA . ALA A 1 175 ? -29.069 11.064 -8.048 1.000 5.538 168 ALA A CA 1
ATOM 1308 C C . ALA A 1 175 ? -30.431 11.213 -8.714 1.000 5.401 168 ALA A C 1
ATOM 1309 O O . ALA A 1 175 ? -30.979 10.257 -9.244 1.000 5.735 168 ALA A O 1
ATOM 1311 N N . PRO A 1 176 ? -30.982 12.445 -8.792 1.000 5.898 169 PRO A N 1
ATOM 1312 C CA . PRO A 1 176 ? -32.225 12.679 -9.512 1.000 6.056 169 PRO A CA 1
ATOM 1313 C C . PRO A 1 176 ? -32.035 12.541 -11.024 1.000 6.023 169 PRO A C 1
ATOM 1314 O O . PRO A 1 176 ? -30.922 12.427 -11.537 1.000 6.051 169 PRO A O 1
ATOM 1318 N N . PHE A 1 177 ? -33.167 12.525 -11.720 1.000 6.463 170 PHE A N 1
ATOM 1319 C CA . PHE 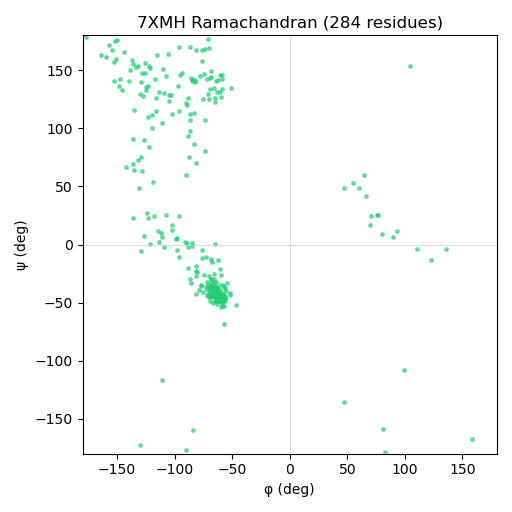A 1 177 ? -33.203 12.521 -13.194 1.000 7.077 170 PHE A CA 1
ATOM 1320 C C . PHE A 1 177 ? -34.480 13.222 -13.636 1.000 6.911 170 PHE A C 1
ATOM 1321 O O . PHE A 1 177 ? -35.296 13.637 -12.802 1.000 7.400 170 PHE A O 1
ATOM 1329 N N . GLU A 1 178 ? -34.627 13.380 -14.945 1.000 7.318 171 GLU A N 1
ATOM 1330 C CA . GLU A 1 178 ? -35.700 14.235 -15.506 1.000 8.437 171 GLU A CA 1
ATOM 1331 C C . GLU A 1 178 ? -36.988 13.427 -15.574 1.000 8.911 171 GLU A C 1
ATOM 1332 O O . GLU A 1 178 ? -37.283 12.816 -16.602 1.000 9.879 171 GLU A O 1
ATOM 1338 N N . ASP A 1 179 ? -37.717 13.428 -14.478 1.000 9.008 172 ASP A N 1
ATOM 1339 C CA . ASP A 1 179 ? -39.046 12.801 -14.312 1.000 9.372 172 ASP A CA 1
ATOM 1340 C C . ASP A 1 179 ? -39.774 13.737 -13.356 1.000 9.065 172 ASP A C 1
ATOM 1341 O O . ASP A 1 179 ? -39.192 14.136 -12.346 1.000 9.015 172 ASP A O 1
ATOM 1346 N N . ALA A 1 180 ? -41.010 14.101 -13.666 1.000 9.562 173 ALA A N 1
ATOM 1347 C CA . ALA A 1 180 ? -41.713 15.161 -12.908 1.000 9.942 173 ALA A CA 1
ATOM 1348 C C . ALA A 1 180 ? -41.853 14.759 -11.434 1.000 9.717 173 ALA A C 1
ATOM 1349 O O . ALA A 1 180 ? -41.663 15.605 -10.559 1.000 10.406 173 ALA A O 1
ATOM 1351 N N . VAL A 1 181 ? -42.184 13.500 -11.175 1.000 9.734 174 VAL A N 1
ATOM 1352 C CA . VAL A 1 181 ? -42.340 13.021 -9.772 1.000 9.772 174 VAL A CA 1
ATOM 1353 C C . VAL A 1 181 ? -40.971 13.046 -9.084 1.000 8.915 174 VAL A C 1
ATOM 1354 O O . VAL A 1 181 ? -40.845 13.603 -8.003 1.000 9.157 174 VAL A O 1
ATOM 1358 N N . VAL A 1 182 ? -39.957 12.466 -9.712 1.000 8.468 175 VAL A N 1
ATOM 1359 C CA . VAL A 1 182 ? -38.611 12.392 -9.091 1.000 8.152 175 VAL A CA 1
ATOM 1360 C C . VAL A 1 182 ? -38.121 13.812 -8.780 1.000 7.733 175 VAL A C 1
ATOM 1361 O O . VAL A 1 182 ? -37.596 14.052 -7.689 1.000 7.363 175 VAL A O 1
ATOM 1365 N N . GLN A 1 183 ? -38.302 14.752 -9.705 1.000 7.295 176 GLN A N 1
ATOM 1366 C CA . GLN A 1 183 ? -37.828 16.141 -9.492 1.000 7.618 176 GLN A CA 1
ATOM 1367 C C . GLN A 1 183 ? -38.573 16.796 -8.318 1.000 7.872 176 GLN A C 1
ATOM 1368 O O . GLN A 1 183 ? -37.971 17.570 -7.571 1.000 8.043 176 GLN A O 1
ATOM 1374 N N . ARG A 1 184 ? -39.863 16.491 -8.161 1.000 8.235 177 ARG A N 1
ATOM 1375 C CA . ARG A 1 184 ? -40.687 17.043 -7.057 1.000 9.352 177 ARG A CA 1
ATOM 1376 C C . ARG A 1 184 ? -40.188 16.525 -5.707 1.000 8.529 177 ARG A C 1
ATOM 1377 O O . ARG A 1 184 ? -40.331 17.233 -4.715 1.000 9.461 177 ARG A O 1
ATOM 1385 N N . TYR A 1 185 ? -39.621 15.324 -5.662 1.000 7.886 178 TYR A N 1
ATOM 1386 C CA . TYR A 1 185 ? -39.088 14.737 -4.412 1.000 7.666 178 TYR A CA 1
ATOM 1387 C C . TYR A 1 185 ? -37.686 15.279 -4.113 1.000 7.432 178 TYR A C 1
ATOM 1388 O O . TYR A 1 185 ? -37.406 15.635 -2.967 1.000 7.738 178 TYR A O 1
ATOM 1397 N N . TYR A 1 186 ? -36.805 15.404 -5.110 1.000 7.018 179 TYR A N 1
ATOM 1398 C CA . TYR A 1 186 ? -35.389 15.748 -4.834 1.000 6.534 179 TYR A CA 1
ATOM 1399 C C . TYR A 1 186 ? -35.190 17.260 -4.728 1.000 6.825 179 TYR A C 1
ATOM 1400 O O . TYR A 1 186 ? -34.288 17.672 -4.011 1.000 7.106 179 TYR A O 1
ATOM 1409 N N . GLN A 1 187 ? -35.939 18.077 -5.470 1.000 7.049 180 GLN A N 1
ATOM 1410 C CA . GLN A 1 187 ? -35.663 19.542 -5.425 1.000 7.548 180 GLN A CA 1
ATOM 1411 C C . GLN A 1 187 ? -35.848 20.111 -4.018 1.000 7.999 180 GLN A C 1
ATOM 1412 O O . GLN A 1 187 ? -34.982 20.832 -3.563 1.000 7.965 180 GLN A O 1
ATOM 1418 N N . PRO A 1 188 ? -36.934 19.806 -3.278 1.000 8.821 181 PRO A N 1
ATOM 1419 C CA . PRO A 1 188 ? -37.062 20.336 -1.920 1.000 9.286 181 PRO A CA 1
ATOM 1420 C C . PRO A 1 188 ? -36.064 19.718 -0.932 1.000 8.929 181 PRO A C 1
ATOM 1421 O O . PRO A 1 188 ? -35.688 20.364 0.041 1.000 9.543 181 PRO A O 1
ATOM 1425 N N . LEU A 1 189 ? -35.621 18.484 -1.193 1.000 8.525 182 LEU A N 1
ATOM 1426 C CA . LEU A 1 189 ? -34.565 17.846 -0.377 1.000 8.171 182 LEU A CA 1
ATOM 1427 C C . LEU A 1 189 ? -33.289 18.679 -0.495 1.000 8.395 182 LEU A C 1
ATOM 1428 O O . LEU A 1 189 ? -32.672 19.002 0.527 1.000 8.427 182 LEU A O 1
ATOM 1433 N N . TRP A 1 190 ? -32.894 19.053 -1.709 1.000 8.711 183 TRP A N 1
ATOM 1434 C CA . TRP A 1 190 ? -31.701 19.909 -1.912 1.000 9.094 183 TRP A CA 1
ATOM 1435 C C . TRP A 1 190 ? -31.923 21.284 -1.264 1.000 9.568 183 TRP A C 1
ATOM 1436 O O . TRP A 1 190 ? -31.011 21.793 -0.599 1.000 10.454 183 TRP A O 1
ATOM 1447 N N . ARG A 1 191 ? -33.099 21.862 -1.436 1.000 9.687 184 ARG A N 1
ATOM 1448 C CA . ARG A 1 191 ? -33.357 23.195 -0.837 1.000 10.576 184 ARG A CA 1
ATOM 1449 C C . ARG A 1 191 ? -33.160 23.129 0.679 1.000 10.885 184 ARG A C 1
ATOM 1450 O O . ARG A 1 191 ? -32.528 24.043 1.242 1.000 11.716 184 ARG A O 1
ATOM 1458 N N . ARG A 1 192 ? -33.723 22.109 1.318 1.000 10.653 185 ARG A N 1
ATOM 1459 C CA . ARG A 1 192 ? -33.871 22.062 2.796 1.000 11.744 185 ARG A CA 1
ATOM 1460 C C . ARG A 1 192 ? -32.63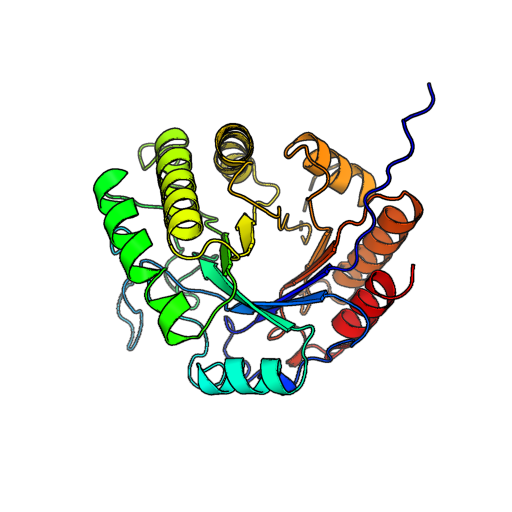3 21.441 3.446 1.000 11.572 185 ARG A C 1
ATOM 1461 O O . ARG A 1 192 ? -32.452 21.711 4.645 1.000 12.858 185 ARG A O 1
ATOM 1469 N N . TYR A 1 193 ? -31.808 20.672 2.716 1.000 10.627 186 TYR A N 1
ATOM 1470 C CA . TYR A 1 193 ? -30.679 19.897 3.298 1.000 10.198 186 TYR A CA 1
ATOM 1471 C C . TYR A 1 193 ? -29.406 20.019 2.449 1.000 10.577 186 TYR A C 1
ATOM 1472 O O . TYR A 1 193 ? -28.512 19.192 2.636 1.000 10.043 186 TYR A O 1
ATOM 1481 N N . ALA A 1 194 ? -29.240 21.073 1.628 1.000 11.698 187 ALA A N 1
ATOM 1482 C CA . ALA A 1 194 ? -28.022 21.260 0.799 1.000 12.464 187 ALA A CA 1
ATOM 1483 C C . ALA A 1 194 ? -26.755 21.211 1.667 1.000 12.240 187 ALA A C 1
ATOM 1484 O O . ALA A 1 194 ? -25.704 20.764 1.181 1.000 11.891 187 ALA A O 1
ATOM 1486 N N . GLY A 1 195 ? -26.826 21.674 2.917 1.000 11.918 188 GLY A N 1
ATOM 1487 C CA . GLY A 1 195 ? -25.660 21.712 3.817 1.000 11.674 188 GLY A CA 1
ATOM 1488 C C . GLY A 1 195 ? -25.059 20.338 4.065 1.000 11.097 188 GLY A C 1
ATOM 1489 O O . GLY A 1 195 ? -23.851 20.284 4.397 1.000 13.545 188 GLY A O 1
ATOM 1490 N N . VAL A 1 196 ? -25.850 19.269 3.950 1.000 9.917 189 VAL A N 1
ATOM 1491 C CA . VAL A 1 196 ? -25.347 17.887 4.197 1.000 9.024 189 VAL A CA 1
ATOM 1492 C C . VAL A 1 196 ? -25.374 17.063 2.907 1.000 8.550 189 VAL A C 1
ATOM 1493 O O . VAL A 1 196 ? -25.166 15.840 3.006 1.000 8.576 189 VAL A O 1
ATOM 1497 N N . ILE A 1 197 ? -25.587 17.680 1.746 1.000 8.032 190 ILE A N 1
ATOM 1498 C CA . ILE A 1 197 ? -25.539 16.973 0.424 1.000 7.883 190 ILE A CA 1
ATOM 1499 C C . ILE A 1 197 ? -24.432 17.623 -0.439 1.000 8.080 190 ILE A C 1
ATOM 1500 O O . ILE A 1 197 ? -24.514 18.828 -0.794 1.000 8.876 190 ILE A O 1
ATOM 1505 N N . ASP A 1 198 ? -23.370 16.865 -0.668 1.000 7.090 191 ASP A N 1
ATOM 1506 C CA . ASP A 1 198 ? -22.161 17.434 -1.289 1.000 7.639 191 ASP A CA 1
ATOM 1507 C C . ASP A 1 198 ? -22.344 17.577 -2.791 1.000 7.337 191 ASP A C 1
ATOM 1508 O O . ASP A 1 198 ? -21.846 18.579 -3.351 1.000 8.163 191 ASP A O 1
ATOM 1513 N N . LEU A 1 199 ? -22.991 16.614 -3.444 1.000 6.777 192 LEU A N 1
ATOM 1514 C CA . LEU A 1 199 ? -22.980 16.536 -4.927 1.000 6.514 192 LEU A CA 1
ATOM 1515 C C . LEU A 1 199 ? -24.363 16.162 -5.432 1.000 6.037 192 LEU A C 1
ATOM 1516 O O . LEU A 1 199 ? -25.080 15.390 -4.779 1.000 6.200 192 LEU A O 1
ATOM 1521 N N . VAL A 1 200 ? -24.680 16.625 -6.632 1.000 5.678 193 VAL A N 1
ATOM 1522 C CA . VAL A 1 200 ? -25.895 16.209 -7.362 1.000 5.939 193 VAL A CA 1
ATOM 1523 C C . VAL A 1 200 ? -25.461 15.380 -8.567 1.000 5.430 193 VAL A C 1
ATOM 1524 O O . VAL A 1 200 ? -24.937 15.919 -9.558 1.000 5.872 193 VAL A O 1
ATOM 1528 N N . ASN A 1 201 ? -25.632 14.070 -8.460 1.000 5.049 194 ASN A N 1
ATOM 1529 C CA . ASN A 1 201 ? -25.361 13.116 -9.560 1.000 5.232 194 ASN A CA 1
ATOM 1530 C C . ASN A 1 201 ? -26.576 13.120 -10.486 1.000 5.149 194 ASN A C 1
ATOM 1531 O O . ASN A 1 201 ? -27.346 12.159 -10.501 1.000 5.372 194 ASN A O 1
ATOM 1536 N N . PHE A 1 202 ? -26.796 14.204 -11.214 1.000 5.266 195 PHE A N 1
ATOM 1537 C CA . PHE A 1 202 ? -27.981 14.267 -12.085 1.000 5.360 195 PHE A CA 1
ATOM 1538 C C . PHE A 1 202 ? -27.752 13.312 -13.256 1.000 5.172 195 PHE A C 1
ATOM 1539 O O . PHE A 1 202 ? -26.698 13.369 -13.911 1.000 5.417 195 PHE A O 1
ATOM 1547 N N . GLN A 1 203 ? -28.725 12.441 -13.525 1.000 5.506 196 GLN A N 1
ATOM 1548 C CA . GLN A 1 203 ? -28.627 11.435 -14.602 1.000 6.085 196 GLN A CA 1
ATOM 1549 C C . GLN A 1 203 ? -29.108 12.075 -15.896 1.000 6.428 196 GLN A C 1
ATOM 1550 O O . GLN A 1 203 ? -30.304 12.362 -16.018 1.000 7.184 196 GLN A O 1
ATOM 1556 N N . PHE A 1 204 ? -28.215 12.277 -16.844 1.000 6.879 197 PHE A N 1
ATOM 1557 C CA . PHE A 1 204 ? -28.539 12.925 -18.137 1.000 8.088 197 PHE A CA 1
ATOM 1558 C C . PHE A 1 204 ? -28.666 11.894 -19.252 1.000 9.969 197 PHE A C 1
ATOM 1559 O O . PHE A 1 204 ? -28.583 12.280 -20.436 1.000 13.699 197 PHE A O 1
ATOM 1567 N N . TYR A 1 205 ? -28.822 10.617 -18.944 1.000 10.090 198 TYR A N 1
ATOM 1568 C CA . TYR A 1 205 ? -28.664 9.555 -19.975 1.000 11.593 198 TYR A CA 1
ATOM 1569 C C . TYR A 1 205 ? -29.738 9.672 -21.062 1.000 14.499 198 TYR A C 1
ATOM 1570 O O . TYR A 1 205 ? -30.863 10.093 -20.729 1.000 17.918 198 TYR A O 1
ATOM 1579 N N . THR A 1 211 ? -36.856 15.057 -23.047 1.000 34.438 204 THR A N 1
ATOM 1580 C CA . THR A 1 211 ? -37.064 16.532 -23.035 1.000 33.344 204 THR A CA 1
ATOM 1581 C C . THR A 1 211 ? -37.049 17.058 -24.476 1.000 31.526 204 THR A C 1
ATOM 1582 O O . THR A 1 211 ? -36.416 16.409 -25.339 1.000 33.650 204 THR A O 1
ATOM 1586 N N . ASP A 1 212 ? -37.721 18.188 -24.719 1.000 30.490 205 ASP A N 1
ATOM 1587 C CA . ASP A 1 212 ? -37.671 18.938 -26.005 1.000 27.068 205 ASP A CA 1
ATOM 1588 C C . ASP A 1 212 ? -36.507 19.939 -25.968 1.000 22.944 205 ASP A C 1
ATOM 1589 O O . ASP A 1 212 ? -36.285 20.626 -26.973 1.000 21.148 205 ASP A O 1
ATOM 1594 N N . VAL A 1 213 ? -35.783 20.025 -24.854 1.000 19.548 206 VAL A N 1
ATOM 1595 C CA . VAL A 1 213 ? -34.578 20.895 -24.755 1.000 16.168 206 VAL A CA 1
ATOM 1596 C C . VAL A 1 213 ? -33.578 20.427 -25.815 1.000 13.898 206 VAL A C 1
ATOM 1597 O O . VAL A 1 213 ? -33.297 19.240 -25.933 1.000 15.054 206 VAL A O 1
ATOM 1601 N N . PRO A 1 214 ? -33.079 21.323 -26.688 1.000 11.270 207 PRO A N 1
ATOM 1602 C CA . PRO A 1 214 ? -32.360 20.917 -27.888 1.000 10.290 207 PRO A CA 1
ATOM 1603 C C . PRO A 1 214 ? -30.879 20.561 -27.723 1.000 9.142 207 PRO A C 1
ATOM 1604 O O . PRO A 1 214 ? -30.318 19.991 -28.639 1.000 10.394 207 PRO A O 1
ATOM 1608 N N . THR A 1 215 ? -30.247 20.978 -26.630 1.000 8.226 208 THR A N 1
ATOM 1609 C CA . THR A 1 215 ? -28.801 20.787 -26.437 1.000 7.551 208 THR A CA 1
ATOM 1610 C C . THR A 1 215 ? -28.545 20.245 -25.041 1.000 7.153 208 THR A C 1
ATOM 1611 O O . THR A 1 215 ? -29.301 20.506 -24.099 1.000 7.156 208 THR A O 1
ATOM 1615 N N . TYR A 1 216 ? -27.435 19.530 -24.936 1.000 7.218 209 TYR A N 1
ATOM 1616 C CA . TYR A 1 216 ? -26.977 18.984 -23.646 1.000 6.921 209 TYR A CA 1
ATOM 1617 C C . TYR A 1 216 ? -26.743 20.127 -22.663 1.000 6.755 209 TYR A C 1
ATOM 1618 O O . TYR A 1 216 ? -27.165 20.020 -21.508 1.000 6.774 209 TYR A O 1
ATOM 1627 N N . VAL A 1 217 ? -26.110 21.220 -23.081 1.000 6.874 210 VAL A N 1
ATOM 1628 C CA . VAL A 1 217 ? -25.806 22.310 -22.125 1.000 7.009 210 VAL A CA 1
ATOM 1629 C C . VAL A 1 217 ? -27.113 22.956 -21.666 1.000 6.675 210 VAL A C 1
ATOM 1630 O O . VAL A 1 217 ? -27.223 23.272 -20.480 1.000 6.608 210 VAL A O 1
ATOM 1634 N N . MET A 1 218 ? -28.084 23.175 -22.548 1.000 6.780 211 MET A N 1
ATOM 1635 C CA . MET A 1 218 ? -29.342 23.789 -22.069 1.000 6.834 211 MET A CA 1
ATOM 1636 C C . MET A 1 218 ? -30.015 22.880 -21.036 1.000 7.007 211 MET A C 1
ATOM 1637 O O . MET A 1 218 ? -30.559 23.384 -20.051 1.000 7.535 211 MET A O 1
ATOM 1642 N N . PHE A 1 219 ? -29.957 21.580 -21.250 1.000 7.062 212 PHE A N 1
ATOM 1643 C CA . PHE A 1 219 ? -30.533 20.588 -20.311 1.000 7.520 212 PHE A CA 1
ATOM 1644 C C . PHE A 1 219 ? -29.776 20.636 -18.984 1.000 6.794 212 PHE A C 1
ATOM 1645 O O . PHE A 1 219 ? -30.407 20.654 -17.916 1.000 7.277 212 PHE A O 1
ATOM 1653 N N . TYR A 1 220 ? -28.453 20.673 -19.037 1.000 6.435 213 TYR A N 1
ATOM 1654 C CA . TYR A 1 220 ? -27.620 20.789 -17.827 1.000 6.552 213 TYR A CA 1
ATOM 1655 C C . TYR A 1 220 ? -28.006 22.062 -17.077 1.000 6.539 213 TYR A C 1
ATOM 1656 O O . TYR A 1 220 ? -28.181 22.021 -15.847 1.000 6.696 213 TYR A O 1
ATOM 1665 N N . ASP A 1 221 ? -28.101 23.187 -17.789 1.000 6.861 214 ASP A N 1
ATOM 1666 C CA . ASP A 1 221 ? -28.363 24.476 -17.114 1.000 7.437 214 ASP A CA 1
ATOM 1667 C C . ASP A 1 221 ? -29.736 24.468 -16.441 1.000 7.558 214 ASP A C 1
ATOM 1668 O O . ASP A 1 221 ? -29.868 25.116 -15.401 1.000 7.798 214 ASP A O 1
ATOM 1673 N N . GLU A 1 222 ? -30.708 23.765 -16.997 1.000 7.898 215 GLU A N 1
ATOM 1674 C CA . GLU A 1 222 ? -32.016 23.586 -16.317 1.000 9.013 215 GLU A CA 1
ATOM 1675 C C . GLU A 1 222 ? -31.770 22.969 -14.938 1.000 8.283 215 GLU A C 1
ATOM 1676 O O . GLU A 1 222 ? -32.372 23.417 -13.959 1.000 8.672 215 GLU A O 1
ATOM 1682 N N . GLN A 1 223 ? -30.902 21.965 -14.858 1.000 7.657 216 GLN A N 1
ATOM 1683 C CA . GLN A 1 223 ? -30.654 21.271 -13.569 1.000 7.682 216 GLN A CA 1
ATOM 1684 C C . GLN A 1 223 ? -29.756 22.121 -12.672 1.000 8.093 216 GLN A C 1
ATOM 1685 O O . GLN A 1 223 ? -29.960 22.091 -11.452 1.000 8.389 216 GLN A O 1
ATOM 1691 N N . ALA A 1 224 ? -28.789 22.852 -13.207 1.000 8.686 217 ALA A N 1
ATOM 1692 C CA . ALA A 1 224 ? -27.995 23.781 -12.379 1.000 9.281 217 ALA A CA 1
ATOM 1693 C C . ALA A 1 224 ? -28.922 24.785 -11.687 1.000 9.817 217 ALA A C 1
ATOM 1694 O O . ALA A 1 224 ? -28.665 25.129 -10.505 1.000 11.228 217 ALA A O 1
ATOM 1696 N N . ALA A 1 225 ? -29.984 25.215 -12.360 1.000 9.636 218 ALA A N 1
ATOM 1697 C CA . ALA A 1 225 ? -30.962 26.160 -11.776 1.000 10.128 218 ALA A CA 1
ATOM 1698 C C . ALA A 1 225 ? -31.885 25.427 -10.798 1.000 9.979 218 ALA A C 1
ATOM 1699 O O . ALA A 1 225 ? -32.254 26.028 -9.773 1.000 11.092 218 ALA A O 1
ATOM 1701 N N . ASN A 1 226 ? -32.232 24.172 -11.068 1.000 9.363 219 ASN A N 1
ATOM 1702 C CA . ASN A 1 226 ? -33.077 23.353 -10.158 1.000 9.213 219 ASN A CA 1
ATOM 1703 C C . ASN A 1 226 ? -32.330 23.016 -8.861 1.000 8.774 219 ASN A C 1
ATOM 1704 O O . ASN A 1 226 ? -33.020 22.823 -7.830 1.000 9.754 219 ASN A O 1
ATOM 1709 N N . TYR A 1 227 ? -31.005 22.915 -8.901 1.000 8.651 220 TYR A N 1
ATOM 1710 C CA . TYR A 1 227 ? -30.142 22.517 -7.759 1.000 8.782 220 TYR A CA 1
ATOM 1711 C C . TYR A 1 227 ? -28.983 23.507 -7.644 1.000 9.604 220 TYR A C 1
ATOM 1712 O O . TYR A 1 227 ? -27.848 23.218 -8.010 1.000 10.584 220 TYR A O 1
ATOM 1721 N N . PRO A 1 228 ? -29.248 24.740 -7.184 1.000 11.442 221 PRO A N 1
ATOM 1722 C CA . PRO A 1 228 ? -28.217 25.774 -7.160 1.000 12.239 221 PRO A CA 1
ATOM 1723 C C . PRO A 1 228 ? -27.006 25.412 -6.281 1.000 12.251 221 PRO A C 1
ATOM 1724 O O . PRO A 1 228 ? -27.168 24.749 -5.261 1.000 12.857 221 PRO A O 1
ATOM 1728 N N . GLY A 1 229 ? -25.806 25.850 -6.687 1.000 12.322 222 GLY A N 1
ATOM 1729 C CA . GLY A 1 229 ? -24.585 25.694 -5.870 1.000 12.512 222 GLY A CA 1
ATOM 1730 C C . GLY A 1 229 ? -23.363 25.214 -6.640 1.000 12.356 222 GLY A C 1
ATOM 1731 O O . GLY A 1 229 ? -22.280 25.165 -6.041 1.000 13.538 222 GLY A O 1
ATOM 1732 N N . GLY A 1 230 ? -23.487 24.896 -7.926 1.000 11.410 223 GLY A N 1
ATOM 1733 C CA . GLY A 1 230 ? -22.337 24.549 -8.779 1.000 11.316 223 GLY A CA 1
ATOM 1734 C C . GLY A 1 230 ? -21.827 23.139 -8.539 1.000 10.672 223 GLY A C 1
ATOM 1735 O O . GLY A 1 230 ? -20.643 22.894 -8.821 1.000 11.350 223 GLY A O 1
ATOM 1736 N N . LYS A 1 231 ? -22.679 22.234 -8.059 1.000 10.084 224 LYS A N 1
ATOM 1737 C CA . LYS A 1 231 ? -22.275 20.859 -7.692 1.000 9.334 224 LYS A CA 1
ATOM 1738 C C . LYS A 1 231 ? -23.090 19.834 -8.465 1.000 8.142 224 LYS A C 1
ATOM 1739 O O . LYS A 1 231 ? -23.152 18.672 -8.018 1.000 7.908 224 LYS A O 1
ATOM 1745 N N . VAL A 1 232 ? -23.646 20.205 -9.607 1.000 6.811 225 VAL A N 1
ATOM 1746 C CA . VAL A 1 232 ? -24.349 19.235 -10.477 1.000 6.500 225 VAL A CA 1
ATOM 1747 C C . VAL A 1 232 ? -23.322 18.634 -11.423 1.000 5.842 225 VAL A C 1
ATOM 1748 O O . VAL A 1 232 ? -22.686 19.344 -12.209 1.000 6.042 225 VAL A O 1
ATOM 1752 N N . LEU A 1 233 ? -23.164 17.323 -11.345 1.000 5.701 226 LEU A N 1
ATOM 1753 C CA A LEU A 1 233 ? -22.278 16.585 -12.280 0.500 5.770 226 LEU A CA 1
ATOM 1754 C CA B LEU A 1 233 ? -22.270 16.589 -12.273 0.500 6.146 226 LEU A CA 1
ATOM 1755 C C . LEU A 1 233 ? -23.025 16.295 -13.575 1.000 5.757 226 LEU A C 1
ATOM 1756 O O . LEU A 1 233 ? -24.246 16.039 -13.529 1.000 6.726 226 LEU A O 1
ATOM 1765 N N . ALA A 1 234 ? -22.295 16.289 -14.672 1.000 5.587 227 ALA A N 1
ATOM 1766 C CA . ALA A 1 234 ? -22.796 15.766 -15.951 1.000 5.513 227 ALA A CA 1
ATOM 1767 C C . ALA A 1 234 ? -22.646 14.245 -15.946 1.000 5.203 227 ALA A C 1
ATOM 1768 O O . ALA A 1 234 ? -21.923 13.674 -15.091 1.000 5.149 227 ALA A O 1
ATOM 1770 N N . SER A 1 235 ? -23.283 13.580 -16.898 1.000 4.991 228 SER A N 1
ATOM 1771 C CA . SER A 1 235 ? -23.272 12.107 -16.929 1.000 5.179 228 SER A CA 1
ATOM 1772 C C . SER A 1 235 ? -23.719 11.571 -18.273 1.000 5.350 228 SER A C 1
ATOM 1773 O O . SER A 1 235 ? -24.381 12.262 -19.085 1.000 5.754 228 SER A O 1
ATOM 1776 N N . PHE A 1 236 ? -23.398 10.309 -18.483 1.000 5.506 229 PHE A N 1
ATOM 1777 C CA . PHE A 1 236 ? -23.944 9.555 -19.629 1.000 5.841 229 PHE A CA 1
ATOM 1778 C C . PHE A 1 236 ? -23.869 8.080 -19.285 1.000 5.922 229 PHE A C 1
ATOM 1779 O O . PHE A 1 236 ? -23.325 7.691 -18.235 1.000 5.866 229 PHE A O 1
ATOM 1787 N N . LYS A 1 237 ? -24.484 7.282 -20.149 1.000 6.357 230 LYS A N 1
ATOM 1788 C CA . LYS A 1 237 ? -24.633 5.834 -19.940 1.000 7.077 230 LYS A CA 1
ATOM 1789 C C . LYS A 1 237 ? -23.890 5.076 -21.028 1.000 7.050 230 LYS A C 1
ATOM 1790 O O . LYS A 1 237 ? -23.910 5.498 -22.197 1.000 7.863 230 LYS A O 1
ATOM 1796 N N . THR A 1 238 ? -23.286 3.968 -20.642 1.000 7.112 231 THR A N 1
ATOM 1797 C CA . THR A 1 238 ? -22.636 3.039 -21.589 1.000 7.910 231 THR A CA 1
ATOM 1798 C C . THR A 1 238 ? -23.493 1.787 -21.773 1.000 8.976 231 THR A C 1
ATOM 1799 O O . THR A 1 238 ? -24.373 1.511 -20.966 1.000 9.706 231 THR A O 1
ATOM 1803 N N . GLY A 1 239 ? -23.204 1.035 -22.835 1.000 10.974 232 GLY A N 1
ATOM 1804 C CA . GLY A 1 239 ? -23.907 -0.227 -23.143 1.000 13.274 232 GLY A CA 1
ATOM 1805 C C . GLY A 1 239 ? -25.372 0.005 -23.462 1.000 15.906 232 GLY A C 1
ATOM 1806 O O . GLY A 1 239 ? -26.252 -0.525 -22.741 1.000 19.370 232 GLY A O 1
ATOM 1807 N N . ASP A 1 240 ? -25.632 0.788 -24.502 1.000 18.164 233 ASP A N 1
ATOM 1808 C CA . ASP A 1 240 ? -26.983 1.309 -24.832 1.000 19.375 233 ASP A CA 1
ATOM 1809 C C . ASP A 1 240 ? -27.524 0.579 -26.063 1.000 20.837 233 ASP A C 1
ATOM 1810 O O . ASP A 1 240 ? -26.726 0.247 -26.970 1.000 21.518 233 ASP A O 1
ATOM 1815 N N . VAL A 1 241 ? -28.839 0.346 -26.090 1.000 23.193 234 VAL A N 1
ATOM 1816 C CA . VAL A 1 241 ? -29.581 -0.166 -27.267 1.000 24.615 234 VAL A CA 1
ATOM 1817 C C . VAL A 1 241 ? -29.336 0.761 -28.467 1.000 25.730 234 VAL A C 1
ATOM 1818 O O . VAL A 1 241 ? -29.189 0.245 -29.592 1.000 26.698 234 VAL A O 1
ATOM 1820 N N . ALA A 1 242 ? -29.258 2.077 -28.228 1.000 25.240 235 ALA A N 1
ATOM 1821 C CA . ALA A 1 242 ? -29.077 3.126 -29.262 1.000 25.355 235 ALA A CA 1
ATOM 1822 C C . ALA A 1 242 ? -27.623 3.169 -29.755 1.000 25.156 235 ALA A C 1
ATOM 1823 O O . ALA A 1 242 ? -27.367 3.861 -30.762 1.000 25.592 235 ALA A O 1
ATOM 1825 N N . GLY A 1 243 ? -26.701 2.485 -29.070 1.000 23.005 236 GLY A N 1
ATOM 1826 C CA . GLY A 1 243 ? -25.278 2.403 -29.453 1.000 21.504 236 GLY A CA 1
ATOM 1827 C C . GLY A 1 243 ? -24.493 3.627 -29.010 1.000 20.728 236 GLY A C 1
ATOM 1828 O O . GLY A 1 243 ? -24.965 4.346 -28.102 1.000 21.863 236 GLY A O 1
ATOM 1829 N N . LEU A 1 244 ? -23.346 3.871 -29.651 1.000 19.099 237 LEU A N 1
ATOM 1830 C CA . LEU A 1 244 ? -22.336 4.880 -29.227 1.000 18.206 237 LEU A CA 1
ATOM 1831 C C . LEU A 1 244 ? -22.890 6.303 -29.404 1.000 17.546 237 LEU A C 1
ATOM 1832 O O . LEU A 1 244 ? -22.245 7.233 -28.917 1.000 15.093 237 LEU A O 1
ATOM 1837 N N . LEU A 1 245 ? -24.012 6.481 -30.109 1.000 18.077 238 LEU A N 1
ATOM 1838 C CA . LEU A 1 245 ? -24.716 7.779 -30.258 1.000 18.665 238 LEU A CA 1
ATOM 1839 C C . LEU A 1 245 ? -24.850 8.445 -28.886 1.000 18.479 238 LEU A C 1
ATOM 1840 O O . LEU A 1 245 ? -24.459 9.632 -28.736 1.000 19.517 238 LEU A O 1
ATOM 1842 N N . TRP A 1 246 ? -25.382 7.696 -27.922 1.000 17.364 239 TRP A N 1
ATOM 1843 C CA . TRP A 1 246 ? -25.627 8.155 -26.540 1.000 16.105 239 TRP A CA 1
ATOM 1844 C C . TRP A 1 246 ? -24.313 8.647 -25.941 1.000 14.489 239 TRP A C 1
ATOM 1845 O O . TRP A 1 246 ? -24.176 9.845 -25.673 1.000 15.098 239 TRP A O 1
ATOM 1847 N N . PRO A 1 247 ? -23.311 7.771 -25.678 1.000 13.320 240 PRO A N 1
ATOM 1848 C CA . PRO A 1 247 ? -22.095 8.222 -25.011 1.000 12.446 240 PRO A CA 1
ATOM 1849 C C . PRO A 1 247 ? -21.357 9.309 -25.805 1.000 11.705 240 PRO A C 1
ATOM 1850 O O . PRO A 1 247 ? -20.819 10.190 -25.175 1.000 11.578 240 PRO A O 1
ATOM 1854 N N . GLU A 1 248 ? -21.361 9.279 -27.137 1.000 11.375 241 GLU A N 1
ATOM 1855 C CA . GLU A 1 248 ? -20.669 10.349 -27.908 1.000 11.960 241 GLU A CA 1
ATOM 1856 C C . GLU A 1 248 ? -21.334 11.702 -27.632 1.000 11.278 241 GLU A C 1
ATOM 1857 O O . GLU A 1 248 ? -20.615 12.716 -27.569 1.000 11.232 241 GLU A O 1
ATOM 1863 N N . GLN A 1 249 ? -22.653 11.732 -27.483 1.000 11.096 242 GLN A N 1
ATOM 1864 C CA . GLN A 1 249 ? -23.379 12.994 -27.179 1.000 11.821 242 GLN A CA 1
ATOM 1865 C C . GLN A 1 249 ? -23.026 13.433 -25.754 1.000 10.813 242 GLN A C 1
ATOM 1866 O O . GLN A 1 249 ? -22.877 14.653 -25.535 1.000 10.319 242 GLN A O 1
ATOM 1872 N N . GLY A 1 250 ? -22.861 12.483 -24.835 1.000 9.788 243 GLY A N 1
ATOM 1873 C CA . GLY A 1 250 ? -22.426 12.790 -23.462 1.000 9.239 243 GLY A CA 1
ATOM 1874 C C . GLY A 1 250 ? -21.021 13.359 -23.450 1.000 8.781 243 GLY A C 1
ATOM 1875 O O . GLY A 1 250 ? -20.773 14.337 -22.747 1.000 8.995 243 GLY A O 1
ATOM 1876 N N . ILE A 1 251 ? -20.102 12.757 -24.198 1.000 8.493 244 ILE A N 1
ATOM 1877 C CA . ILE A 1 251 ? -18.702 13.261 -24.280 1.000 8.619 244 ILE A CA 1
ATOM 1878 C C . ILE A 1 251 ? -18.722 14.672 -24.874 1.000 8.413 244 ILE A C 1
ATOM 1879 O O . ILE A 1 251 ? -18.045 15.565 -24.319 1.000 8.242 244 ILE A O 1
ATOM 1884 N N . ALA A 1 252 ? -19.435 14.873 -25.981 1.000 7.844 245 ALA A N 1
ATOM 1885 C CA . ALA A 1 252 ? -19.503 16.206 -26.610 1.000 8.420 245 ALA A CA 1
ATOM 1886 C C . ALA A 1 252 ? -20.108 17.207 -25.624 1.000 8.427 245 ALA A C 1
ATOM 1887 O O . ALA A 1 252 ? -19.626 18.357 -25.544 1.000 8.952 245 ALA A O 1
ATOM 1889 N N . GLY A 1 253 ? -21.156 16.802 -24.910 1.000 8.315 246 GLY A N 1
ATOM 1890 C CA . GLY A 1 253 ? -21.821 17.685 -23.941 1.000 8.232 246 GLY A CA 1
ATOM 1891 C C . GLY A 1 253 ? -20.869 18.071 -22.832 1.000 8.076 246 GLY A C 1
ATOM 1892 O O . GLY A 1 253 ? -20.830 19.256 -22.443 1.000 8.166 246 GLY A O 1
ATOM 1893 N N . ALA A 1 254 ? -20.119 17.108 -22.325 1.000 7.922 247 ALA A N 1
ATOM 1894 C CA . ALA A 1 254 ? -19.161 17.376 -21.238 1.000 8.085 247 ALA A CA 1
ATOM 1895 C C . ALA A 1 254 ? -18.086 18.348 -21.732 1.000 8.032 247 ALA A C 1
ATOM 1896 O O . ALA A 1 254 ? -17.716 19.276 -20.993 1.000 7.552 247 ALA A O 1
ATOM 1898 N N . LYS A 1 255 ? -17.593 18.165 -22.953 1.000 8.152 248 LYS A N 1
ATOM 1899 C CA . LYS A 1 255 ? -16.548 19.077 -23.491 1.000 8.508 248 LYS A CA 1
ATOM 1900 C C . LYS A 1 255 ? -17.106 20.493 -23.604 1.000 8.238 248 LYS A C 1
ATOM 1901 O O . LYS A 1 255 ? -16.396 21.453 -23.268 1.000 8.618 248 LYS A O 1
ATOM 1907 N N . GLU A 1 256 ? -18.343 20.631 -24.053 1.000 7.847 249 GLU A N 1
ATOM 1908 C CA . GLU A 1 256 ? -18.951 21.967 -24.230 1.000 7.875 249 GLU A CA 1
ATOM 1909 C C . GLU A 1 256 ? -19.198 22.595 -22.859 1.000 6.980 249 GLU A C 1
ATOM 1910 O O . GLU A 1 256 ? -18.923 23.799 -22.669 1.000 7.298 249 GLU A O 1
ATOM 1916 N N . LEU A 1 257 ? -19.716 21.819 -21.912 1.000 6.724 250 LEU A N 1
ATOM 1917 C CA . LEU A 1 257 ? -19.873 22.355 -20.536 1.000 6.381 250 LEU A CA 1
ATOM 1918 C C . LEU A 1 257 ? -18.524 22.850 -20.021 1.000 6.553 250 LEU A C 1
ATOM 1919 O O . LEU A 1 257 ? -18.450 23.939 -19.444 1.000 6.605 250 LEU A O 1
ATOM 1924 N N . GLN A 1 258 ? -17.472 22.067 -20.208 1.000 6.843 251 GLN A N 1
ATOM 1925 C CA . GLN A 1 258 ? -16.153 22.453 -19.663 1.000 7.084 251 GLN A CA 1
ATOM 1926 C C . GLN A 1 258 ? -15.651 23.725 -20.356 1.000 7.194 251 GLN A C 1
ATOM 1927 O O . GLN A 1 258 ? -15.092 24.605 -19.687 1.000 7.177 251 GLN A O 1
ATOM 1933 N N . ARG A 1 259 ? -15.891 23.854 -21.657 1.000 7.794 252 ARG A N 1
ATOM 1934 C CA . ARG A 1 259 ? -15.498 25.081 -22.385 1.000 8.724 252 ARG A CA 1
ATOM 1935 C C . ARG A 1 259 ? -16.168 26.287 -21.729 1.000 8.557 252 ARG A C 1
ATOM 1936 O O . ARG A 1 259 ? -15.571 27.377 -21.722 1.000 9.769 252 ARG A O 1
ATOM 1944 N N . GLN A 1 260 ? -17.383 26.120 -21.218 1.000 7.971 253 GLN A N 1
ATOM 1945 C CA . GLN A 1 260 ? -18.182 27.207 -20.613 1.000 8.038 253 GLN A CA 1
ATOM 1946 C C . GLN A 1 260 ? -17.952 27.330 -19.102 1.000 7.633 253 GLN A C 1
ATOM 1947 O O . GLN A 1 260 ? -18.636 28.136 -18.495 1.000 8.222 253 GLN A O 1
ATOM 1953 N N . GLY A 1 261 ? -17.075 26.530 -18.494 1.000 7.445 254 GLY A N 1
ATOM 1954 C CA . GLY A 1 261 ? -16.866 26.602 -17.039 1.000 7.226 254 GLY A CA 1
ATOM 1955 C C . GLY A 1 261 ? -17.990 25.944 -16.259 1.000 6.972 254 GLY A C 1
ATOM 1956 O O . GLY A 1 261 ? -18.168 26.274 -15.081 1.000 7.504 254 GLY A O 1
ATOM 1957 N N . LYS A 1 262 ? -18.687 24.978 -16.871 1.000 6.759 255 LYS A N 1
ATOM 1958 C CA . LYS A 1 262 ? -19.921 24.370 -16.309 1.000 6.568 255 LYS A CA 1
ATOM 1959 C C . LYS A 1 262 ? -19.748 22.871 -16.043 1.000 6.476 255 LYS A C 1
ATOM 1960 O O . LYS A 1 262 ? -20.773 22.172 -15.998 1.000 7.188 255 LYS A O 1
ATOM 1966 N N . LEU A 1 263 ? -18.521 22.383 -15.846 1.000 6.234 256 LEU A N 1
ATOM 1967 C CA . LEU A 1 263 ? -18.332 20.921 -15.640 1.000 6.218 256 LEU A CA 1
ATOM 1968 C C . LEU A 1 263 ? -17.647 20.658 -14.305 1.000 6.181 256 LEU A C 1
ATOM 1969 O O . LEU A 1 263 ? -16.434 20.451 -14.245 1.000 6.587 256 LEU A O 1
ATOM 1974 N N . PRO A 1 264 ? -18.408 20.611 -13.196 1.000 6.354 257 PRO A N 1
ATOM 1975 C CA . PRO A 1 264 ? -17.799 20.328 -11.895 1.000 6.783 257 PRO A CA 1
ATOM 1976 C C . PRO A 1 264 ? -17.222 18.909 -11.830 1.000 6.372 257 PRO A C 1
ATOM 1977 O O . PRO A 1 264 ? -16.257 18.633 -11.119 1.000 6.868 257 PRO A O 1
ATOM 1981 N N . GLY A 1 265 ? -17.860 17.994 -12.543 1.000 6.128 258 GLY A N 1
ATOM 1982 C CA . GLY A 1 265 ? -17.468 16.582 -12.564 1.000 5.933 258 GLY A CA 1
ATOM 1983 C C . GLY A 1 265 ? -18.352 15.834 -13.520 1.000 5.670 258 GLY A C 1
ATOM 1984 O O . GLY A 1 265 ? -19.300 16.426 -14.086 1.000 5.901 258 GLY A O 1
ATOM 1985 N N . LEU A 1 266 ? -18.081 14.551 -13.664 1.000 5.652 259 LEU A N 1
ATOM 1986 C CA . LEU A 1 266 ? -18.737 13.720 -14.690 1.000 6.111 259 LEU A CA 1
ATOM 1987 C C . LEU A 1 266 ? -18.854 12.318 -14.119 1.000 5.573 259 LEU A C 1
ATOM 1988 O O . LEU A 1 266 ? -17.923 11.870 -13.422 1.000 5.855 259 LEU A O 1
ATOM 1993 N N . PHE A 1 267 ? -19.954 11.632 -14.402 1.000 5.301 260 PHE A N 1
ATOM 1994 C CA . PHE A 1 267 ? -20.070 10.224 -13.972 1.000 5.272 260 PHE A CA 1
ATOM 1995 C C . PHE A 1 267 ? -20.670 9.380 -15.084 1.000 5.255 260 PHE A C 1
ATOM 1996 O O . PHE A 1 267 ? -21.374 9.868 -15.992 1.000 5.382 260 PHE A O 1
ATOM 2004 N N . ILE A 1 268 ? -20.405 8.086 -14.964 1.000 5.196 261 ILE A N 1
ATOM 2005 C CA . ILE A 1 268 ? -20.888 7.073 -15.931 1.000 5.384 261 ILE A CA 1
ATOM 2006 C C . ILE A 1 268 ? -21.666 5.985 -15.204 1.000 5.350 261 ILE A C 1
ATOM 2007 O O . ILE A 1 268 ? -21.205 5.462 -14.177 1.000 5.533 261 ILE A O 1
ATOM 2012 N N . TRP A 1 269 ? -22.803 5.626 -15.785 1.000 5.382 262 TRP A N 1
ATOM 2013 C CA . TRP A 1 269 ? -23.482 4.340 -15.528 1.000 5.815 262 TRP A CA 1
ATOM 2014 C C . TRP A 1 269 ? -23.154 3.461 -16.730 1.000 5.823 262 TRP A C 1
ATOM 2015 O O . TRP A 1 269 ? -23.636 3.782 -17.819 1.000 6.217 262 TRP A O 1
ATOM 2026 N N . SER A 1 270 ? -22.372 2.379 -16.607 1.000 5.772 263 SER A N 1
ATOM 2027 C CA . SER A 1 270 ? -21.773 1.826 -15.402 1.000 5.933 263 SER A CA 1
ATOM 2028 C C . SER A 1 270 ? -20.528 1.052 -15.830 1.000 5.696 263 SER A C 1
ATOM 2029 O O . SER A 1 270 ? -20.388 0.718 -17.026 1.000 5.865 263 SER A O 1
ATOM 2032 N N . ALA A 1 271 ? -19.682 0.687 -14.885 1.000 5.595 264 ALA A N 1
ATOM 2033 C CA . ALA A 1 271 ? -18.505 -0.153 -15.196 1.000 5.791 264 ALA A CA 1
ATOM 2034 C C . ALA A 1 271 ? -18.971 -1.487 -15.778 1.000 5.912 264 ALA A C 1
ATOM 2035 O O . ALA A 1 271 ? -18.331 -2.038 -16.695 1.000 6.414 264 ALA A O 1
ATOM 2037 N N . ASP A 1 272 ? -20.054 -2.023 -15.242 1.000 6.360 265 ASP A N 1
ATOM 2038 C CA . ASP A 1 272 ? -20.556 -3.361 -15.623 1.000 7.207 265 ASP A CA 1
ATOM 2039 C C . ASP A 1 272 ? -20.964 -3.327 -17.088 1.000 7.626 265 ASP A C 1
ATOM 2040 O O . ASP A 1 272 ? -20.644 -4.285 -17.830 1.000 8.875 265 ASP A O 1
ATOM 2045 N N . SER A 1 273 ? -21.667 -2.283 -17.494 1.000 7.674 266 SER A N 1
ATOM 2046 C CA A SER A 1 273 ? -22.157 -2.090 -18.882 0.500 8.082 266 SER A CA 1
ATOM 2047 C CA B SER A 1 273 ? -22.153 -2.176 -18.889 0.500 7.942 266 SER A CA 1
ATOM 2048 C C . SER A 1 273 ? -20.969 -1.885 -19.818 1.000 7.960 266 SER A C 1
ATOM 2049 O O . SER A 1 273 ? -20.942 -2.454 -20.919 1.000 9.079 266 SER A O 1
ATOM 2054 N N . SER A 1 274 ? -20.005 -1.073 -19.402 1.000 7.217 267 SER A N 1
ATOM 2055 C CA . SER A 1 274 ? -18.814 -0.815 -20.243 1.000 7.144 267 SER A CA 1
ATOM 2056 C C . SER A 1 274 ? -18.065 -2.123 -20.490 1.000 7.711 267 SER A C 1
ATOM 2057 O O . SER A 1 274 ? -17.653 -2.397 -21.646 1.000 7.989 267 SER A O 1
ATOM 2060 N N . LYS A 1 275 ? -17.848 -2.901 -19.441 1.000 8.278 268 LYS A N 1
ATOM 2061 C CA . LYS A 1 275 ? -17.040 -4.146 -19.528 1.000 10.069 268 LYS A CA 1
ATOM 2062 C C . LYS A 1 275 ? -17.531 -5.037 -20.665 1.000 10.544 268 LYS A C 1
ATOM 2063 O O . LYS A 1 275 ? -16.670 -5.610 -21.378 1.000 12.488 268 LYS A O 1
ATOM 2069 N N . VAL A 1 276 ? -18.838 -5.197 -20.811 1.000 10.214 269 VAL A N 1
ATOM 2070 C CA . VAL A 1 276 ? -19.380 -6.170 -21.802 1.000 11.665 269 VAL A CA 1
ATOM 2071 C C . VAL A 1 276 ? -19.797 -5.436 -23.080 1.000 10.841 269 VAL A C 1
ATOM 2072 O O . VAL A 1 276 ? -20.305 -6.096 -24.001 1.000 11.670 269 VAL A O 1
ATOM 2076 N N . SER A 1 277 ? -19.552 -4.134 -23.192 1.000 9.805 2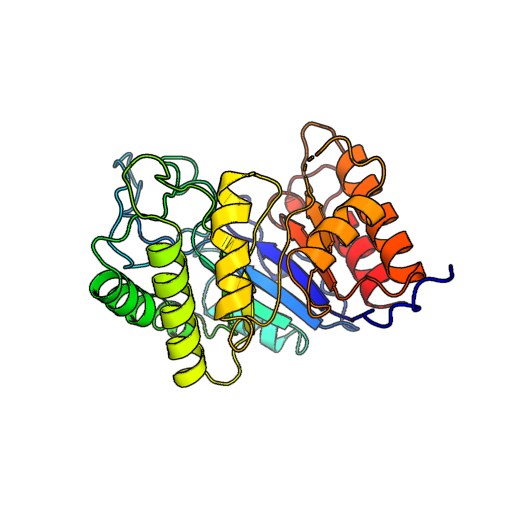70 SER A N 1
ATOM 2077 C CA . SER A 1 277 ? -19.859 -3.341 -24.404 1.000 9.227 270 SER A CA 1
ATOM 2078 C C . SER A 1 277 ? -18.825 -3.632 -25.492 1.000 9.071 270 SER A C 1
ATOM 2079 O O . SER A 1 277 ? -17.757 -4.145 -25.211 1.000 10.417 270 SER A O 1
ATOM 2082 N N . SER A 1 278 ? -19.118 -3.198 -26.707 1.000 8.931 271 SER A N 1
ATOM 2083 C CA . SER A 1 278 ? -18.197 -3.329 -27.863 1.000 9.482 271 SER A CA 1
ATOM 2084 C C . SER A 1 278 ? -17.034 -2.347 -27.734 1.000 8.771 271 SER A C 1
ATOM 2085 O O . SER A 1 278 ? -16.070 -2.472 -28.504 1.000 9.475 271 SER A O 1
ATOM 2088 N N . TYR A 1 279 ? -17.096 -1.397 -26.800 1.000 7.933 272 TYR A N 1
ATOM 2089 C CA . TYR A 1 279 ? -16.091 -0.321 -26.669 1.000 7.216 272 TYR A CA 1
ATOM 2090 C C . TYR A 1 279 ? -15.267 -0.488 -25.391 1.000 6.946 272 TYR A C 1
ATOM 2091 O O . TYR A 1 279 ? -14.446 0.387 -25.108 1.000 7.061 272 TYR A O 1
ATOM 2100 N N . GLY A 1 280 ? -15.442 -1.587 -24.662 1.000 7.026 273 GLY A N 1
ATOM 2101 C CA . GLY A 1 280 ? -14.754 -1.763 -23.382 1.000 6.985 273 GLY A CA 1
ATOM 2102 C C . GLY A 1 280 ? -14.883 -0.518 -22.530 1.000 6.728 273 GLY A C 1
ATOM 2103 O O . GLY A 1 280 ? -15.985 0.050 -22.464 1.000 6.452 273 GLY A O 1
ATOM 2104 N N . PHE A 1 281 ? -13.781 -0.097 -21.925 1.000 6.498 274 PHE A N 1
ATOM 2105 C CA . PHE A 1 281 ? -13.749 1.067 -21.013 1.000 6.599 274 PHE A CA 1
ATOM 2106 C C . PHE A 1 281 ? -13.311 2.324 -21.753 1.000 6.488 274 PHE A C 1
ATOM 2107 O O . PHE A 1 281 ? -12.825 3.267 -21.116 1.000 6.849 274 PHE A O 1
ATOM 2115 N N . GLU A 1 282 ? -13.500 2.389 -23.066 1.000 6.712 275 GLU A N 1
ATOM 2116 C CA . GLU A 1 282 ? -13.065 3.572 -23.834 1.000 7.178 275 GLU A CA 1
ATOM 2117 C C . GLU A 1 282 ? -13.724 4.845 -23.301 1.000 6.510 275 GLU A C 1
ATOM 2118 O O . GLU A 1 282 ? -13.061 5.882 -23.267 1.000 6.493 275 GLU A O 1
ATOM 2124 N N . TYR A 1 283 ? -15.010 4.797 -22.963 1.000 6.397 276 TYR A N 1
ATOM 2125 C CA . TYR A 1 283 ? -15.688 6.046 -22.539 1.000 6.590 276 TYR A CA 1
ATOM 2126 C C . TYR A 1 283 ? -15.217 6.477 -21.159 1.000 6.167 276 TYR A C 1
ATOM 2127 O O . TYR A 1 283 ? -15.162 7.694 -20.924 1.000 6.577 276 TYR A O 1
ATOM 2136 N N . GLU A 1 284 ? -14.885 5.545 -20.285 1.000 6.047 277 GLU A N 1
ATOM 2137 C CA . GLU A 1 284 ? -14.266 5.914 -18.997 1.000 6.179 277 GLU A CA 1
ATOM 2138 C C . GLU A 1 284 ? -12.946 6.635 -19.268 1.000 6.070 277 GLU A C 1
ATOM 2139 O O . GLU A 1 284 ? -12.619 7.606 -18.564 1.000 6.093 277 GLU A O 1
ATOM 2145 N N . ILE A 1 285 ? -12.157 6.145 -20.219 1.000 6.253 278 ILE A N 1
ATOM 2146 C CA . ILE A 1 285 ? -10.845 6.779 -20.524 1.000 6.900 278 ILE A CA 1
ATOM 2147 C C . ILE A 1 285 ? -11.110 8.181 -21.078 1.000 6.971 278 ILE A C 1
ATOM 2148 O O . ILE A 1 285 ? -10.469 9.145 -20.642 1.000 7.266 278 ILE A O 1
ATOM 2153 N N . LYS A 1 286 ? -12.013 8.301 -22.042 1.000 7.114 279 LYS A N 1
ATOM 2154 C CA . LYS A 1 286 ? -12.284 9.604 -22.686 1.000 7.382 279 LYS A CA 1
ATOM 2155 C C . LYS A 1 286 ? -12.848 10.587 -21.661 1.000 7.035 279 LYS A C 1
ATOM 2156 O O . LYS A 1 286 ? -12.474 11.767 -21.677 1.000 7.668 279 LYS A O 1
ATOM 2162 N N . ALA A 1 287 ? -13.779 10.141 -20.830 1.000 6.581 280 ALA A N 1
ATOM 2163 C CA . ALA A 1 287 ? -14.403 11.005 -19.806 1.000 6.557 280 ALA A CA 1
ATOM 2164 C C . ALA A 1 287 ? -13.321 11.501 -18.845 1.000 6.189 280 ALA A C 1
ATOM 2165 O O . ALA A 1 287 ? -13.288 12.699 -18.508 1.000 6.695 280 ALA A O 1
ATOM 2167 N N . GLN A 1 288 ? -12.453 10.608 -18.400 1.000 6.283 281 GLN A N 1
ATOM 2168 C CA . GLN A 1 288 ? -11.381 10.984 -17.441 1.000 6.348 281 GLN A CA 1
ATOM 2169 C C . GLN A 1 288 ? -10.354 11.895 -18.102 1.000 6.757 281 GLN A C 1
ATOM 2170 O O . GLN A 1 288 ? -9.823 12.774 -17.419 1.000 6.796 281 GLN A O 1
ATOM 2176 N N . GLU A 1 289 ? -10.096 11.726 -19.392 1.000 7.266 282 GLU A N 1
ATOM 2177 C CA . GLU A 1 289 ? -9.165 12.643 -20.097 1.000 8.621 282 GLU A CA 1
ATOM 2178 C C . GLU A 1 289 ? -9.718 14.065 -20.030 1.000 7.726 282 GLU A C 1
ATOM 2179 O O . GLU A 1 289 ? -8.940 15.007 -19.809 1.000 8.310 282 GLU A O 1
ATOM 2185 N N . ILE A 1 290 ? -11.019 14.224 -20.234 1.000 7.639 283 ILE A N 1
ATOM 2186 C CA . ILE A 1 290 ? -11.672 15.556 -20.160 1.000 8.053 283 ILE A CA 1
ATOM 2187 C C . ILE A 1 290 ? -11.524 16.094 -18.742 1.000 7.496 283 ILE A C 1
ATOM 2188 O O . ILE A 1 290 ? -11.131 17.265 -18.562 1.000 8.142 283 ILE A O 1
ATOM 2193 N N . ILE A 1 291 ? -11.883 15.301 -17.748 1.000 7.063 284 ILE A N 1
ATOM 2194 C CA . ILE A 1 291 ? -11.870 15.781 -16.343 1.000 7.034 284 ILE A CA 1
ATOM 2195 C C . ILE A 1 291 ? -10.441 16.103 -15.901 1.000 7.279 284 ILE A C 1
ATOM 2196 O O . ILE A 1 291 ? -10.274 17.048 -15.115 1.000 7.735 284 ILE A O 1
ATOM 2201 N N . ALA A 1 292 ? -9.444 15.346 -16.333 1.000 7.344 285 ALA A N 1
ATOM 2202 C CA . ALA A 1 292 ? -8.044 15.546 -15.886 1.000 7.979 285 ALA A CA 1
ATOM 2203 C C . ALA A 1 292 ? -7.354 16.673 -16.660 1.000 8.960 285 ALA A C 1
ATOM 2204 O O . ALA A 1 292 ? -6.427 17.279 -16.088 1.000 10.052 285 ALA A O 1
ATOM 2206 N N . ASN A 1 293 ? -7.752 16.957 -17.890 1.000 9.652 286 ASN A N 1
ATOM 2207 C CA . ASN A 1 293 ? -6.965 17.842 -18.790 1.000 11.013 286 ASN A CA 1
ATOM 2208 C C . ASN A 1 293 ? -7.860 18.943 -19.307 1.000 11.161 286 ASN A C 1
ATOM 2209 O O . ASN A 1 293 ? -8.475 18.773 -20.369 1.000 12.178 286 ASN A O 1
ATOM 2214 N N . HIS A 1 294 ? -7.908 20.048 -18.583 1.000 11.321 287 HIS A N 1
ATOM 2215 C CA . HIS A 1 294 ? -8.823 21.165 -18.892 1.000 11.961 287 HIS A CA 1
ATOM 2216 C C . HIS A 1 294 ? -8.194 22.050 -19.971 1.000 14.282 287 HIS A C 1
ATOM 2217 O O . HIS A 1 294 ? -7.003 21.928 -20.271 1.000 17.223 287 HIS A O 1
#

Organism: Oryza sativa (NCBI:txid4530)